Protein 1ZA0 (pdb70)

Foldseek 3Di:
DVLLVLCLVVLQVLLVVCVVPDDDDALVVLAPLVQADDDVVVPTHAADQVLADDDLLLVLLLVLLLVVLVVNSVVVVVVVLNVLSVRLNSSSLRNCNRSSNDRVCVVPPPVPDADPLLVLLLQLLVLLLQLLLLVLSLVPDPPVSVNVSSVVSSVVSVSSNVSSLSSLLSCCVVPNVVNVVSLLVCLVPPAHRNPPPDPSVVSQVSNVVSVSTHDVVSLAVSQVSCVVSVNCVPPSCVVSHD

Sequence (242 aa):
DALTLELEPVVEANMTRHLDTEDIWFAHDYVPFDQGENFAFLGGRDWDPSQSTLPRTITDACEILLILKDNDWWGRWLGRWTAEEHLHAIALREYLVVTREVDPVANEDVRVKYTQVETLVYMAFYERCGAVFCRNLAAQIEEPILAGLIDRIARDEVRHEEFFANLVTHCLDYTRDETIAAIAARAADLDVLGADIEAYRDKLQNVADAGIFGKPQLRQLISDRITAWGLAGEPSLKQFVT

Structure (mmCIF, N/CA/C/O backbone):
data_1ZA0
#
_entry.id   1ZA0
#
_cell.length_a   66.1
_cell.length_b   66.1
_cell.length_c   292.0
_cell.angle_alpha   90.00
_cell.angle_beta   90.00
_cell.angle_gamma   120.00
#
_symmetry.space_group_name_H-M   'P 65 2 2'
#
loop_
_entity.id
_entity.type
_entity.pdbx_description
1 polymer 'POSSIBLE ACYL-[ACYL-CARRIER PROTEIN] DESATURASE DESA2 (ACYL-[ACP] DESATURASE) (STEAROYL-ACP DESATURASE)'
2 non-polymer 'MANGANESE (II) ION'
3 non-polymer 1,2-ETHANEDIOL
4 water water
#
loop_
_atom_site.group_PDB
_atom_site.id
_atom_site.type_symbol
_atom_site.label_atom_id
_atom_site.label_alt_id
_atom_site.label_comp_id
_atom_site.label_asym_id
_atom_site.label_entity_id
_atom_site.label_seq_id
_atom_site.pdbx_PDB_ins_code
_atom_site.Cartn_x
_atom_site.Cartn_y
_atom_site.Cartn_z
_atom_site.occupancy
_atom_site.B_iso_or_equiv
_atom_site.auth_seq_id
_atom_site.auth_comp_id
_atom_site.auth_asym_id
_atom_site.auth_atom_id
_atom_site.pdbx_PDB_model_num
ATOM 1 N N . ASP A 1 8 ? 46.008 24.453 14.055 1.00 57.62 8 ASP A N 1
ATOM 2 C CA . ASP A 1 8 ? 46.476 23.287 13.227 1.00 59.52 8 ASP A CA 1
ATOM 3 C C . ASP A 1 8 ? 46.297 23.506 11.703 1.00 58.59 8 ASP A C 1
ATOM 4 O O . ASP A 1 8 ? 45.901 24.588 11.270 1.00 58.20 8 ASP A O 1
ATOM 9 N N . ALA A 1 9 ? 46.615 22.477 10.912 1.00 57.57 9 ALA A N 1
ATOM 10 C CA . ALA A 1 9 ? 46.851 22.661 9.480 1.00 56.78 9 ALA A CA 1
ATOM 11 C C . ALA A 1 9 ? 45.496 22.876 8.738 1.00 55.32 9 ALA A C 1
ATOM 12 O O . ALA A 1 9 ? 45.392 23.799 7.932 1.00 54.49 9 ALA A O 1
ATOM 14 N N . LEU A 1 10 ? 44.487 22.055 9.054 1.00 53.55 10 LEU A N 1
ATOM 15 C CA . LEU A 1 10 ? 43.113 22.216 8.510 1.00 52.25 10 LEU A CA 1
ATOM 16 C C . LEU A 1 10 ? 42.513 2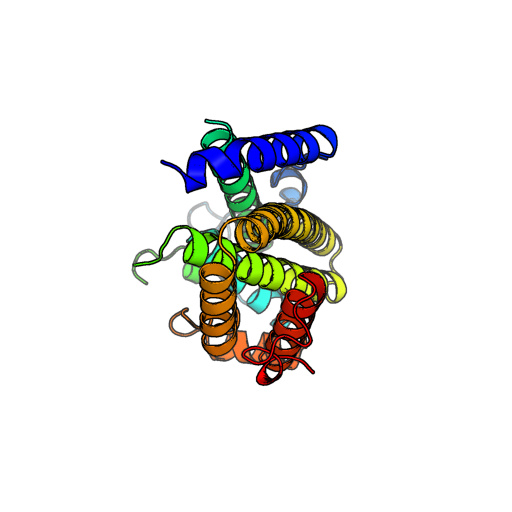3.560 8.914 1.00 51.08 10 LEU A C 1
ATOM 17 O O . LEU A 1 10 ? 42.165 24.384 8.050 1.00 50.30 10 LEU A O 1
ATOM 22 N N . THR A 1 11 ? 42.468 23.854 10.210 1.00 49.86 11 THR A N 1
ATOM 23 C CA . THR A 1 11 ? 42.087 25.206 10.632 1.00 49.86 11 THR A CA 1
ATOM 24 C C . THR A 1 11 ? 42.802 26.323 9.828 1.00 49.38 11 THR A C 1
ATOM 25 O O . THR A 1 11 ? 42.185 27.346 9.484 1.00 49.20 11 THR A O 1
ATOM 29 N N . LEU A 1 12 ? 44.089 26.166 9.541 1.00 47.74 12 LEU A N 1
ATOM 30 C CA . LEU A 1 12 ? 44.785 27.244 8.829 1.00 48.09 12 LEU A CA 1
ATOM 31 C C . LEU A 1 12 ? 44.365 27.268 7.320 1.00 45.59 12 LEU A C 1
ATOM 32 O O . LEU A 1 12 ? 44.233 28.294 6.745 1.00 44.37 12 LEU A O 1
ATOM 37 N N . GLU A 1 13 ? 44.175 26.107 6.735 1.00 45.03 13 GLU A N 1
ATOM 38 C CA . GLU A 1 13 ? 43.608 25.995 5.394 1.00 44.83 13 GLU A CA 1
ATOM 39 C C . GLU A 1 13 ? 42.237 26.629 5.217 1.00 45.41 13 GLU A C 1
ATOM 40 O O . GLU A 1 13 ? 41.982 27.228 4.187 1.00 45.00 13 GLU A O 1
ATOM 46 N N . LEU A 1 14 ? 41.387 26.534 6.260 1.00 45.32 14 LEU A N 1
ATOM 47 C CA . LEU A 1 14 ? 39.997 26.949 6.230 1.00 45.11 14 LEU A CA 1
ATOM 48 C C . LEU A 1 14 ? 39.780 28.369 6.582 1.00 45.00 14 LEU A C 1
ATOM 49 O O . LEU A 1 14 ? 38.734 28.943 6.229 1.00 43.86 14 LEU A O 1
ATOM 54 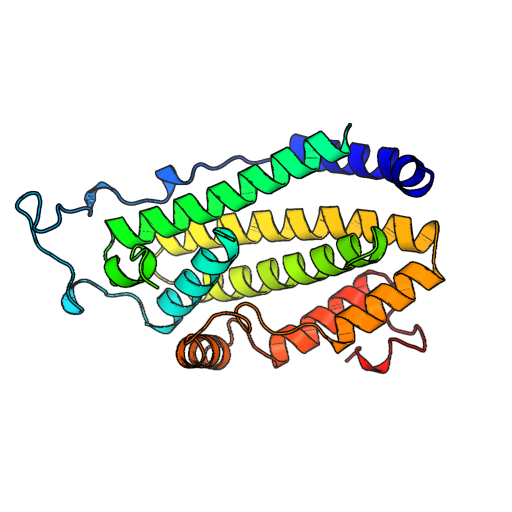N N . GLU A 1 15 ? 40.761 29.008 7.224 1.00 43.89 15 GLU A N 1
ATOM 55 C CA . GLU A 1 15 ? 40.508 30.344 7.719 1.00 44.18 15 GLU A CA 1
ATOM 56 C C . GLU A 1 15 ? 40.183 31.359 6.652 1.00 41.76 15 GLU A C 1
ATOM 57 O O . GLU A 1 15 ? 39.298 32.168 6.862 1.00 40.60 15 GLU A O 1
ATOM 63 N N . PRO A 1 16 ? 40.852 31.325 5.502 1.00 39.96 16 PRO A N 1
ATOM 64 C CA . PRO A 1 16 ? 40.524 32.261 4.435 1.00 38.15 16 PRO A CA 1
ATOM 65 C C . PRO A 1 16 ? 39.086 32.000 3.885 1.00 35.96 16 PRO A C 1
ATOM 66 O O . PRO A 1 16 ? 38.425 32.950 3.466 1.00 33.69 16 PRO A O 1
ATOM 70 N N . VAL A 1 17 ? 38.663 30.744 3.920 1.00 34.89 17 VAL A N 1
ATOM 71 C CA . VAL A 1 17 ? 37.326 30.363 3.440 1.00 35.26 17 VAL A CA 1
ATOM 72 C C . VAL A 1 17 ? 36.218 30.789 4.455 1.00 33.95 17 VAL A C 1
ATOM 73 O O . VAL A 1 17 ? 35.173 31.346 4.078 1.00 31.77 17 VAL A O 1
ATOM 77 N N . VAL A 1 18 ? 36.509 30.618 5.741 1.00 34.37 18 VAL A N 1
ATOM 78 C CA . VAL A 1 18 ? 35.616 31.063 6.808 1.00 34.40 18 VAL A CA 1
ATOM 79 C C . VAL A 1 18 ? 35.462 32.537 6.708 1.00 35.31 18 VAL A C 1
ATOM 80 O O . VAL A 1 18 ? 34.336 33.072 6.759 1.00 32.58 18 VAL A O 1
ATOM 84 N N . GLU A 1 19 ? 36.592 33.252 6.471 1.00 35.88 19 GLU A N 1
ATOM 85 C CA . GLU A 1 19 ? 36.532 34.708 6.402 1.00 35.68 19 GLU A CA 1
ATOM 86 C C . GLU A 1 19 ? 35.702 35.181 5.258 1.00 34.10 19 GLU A C 1
ATOM 87 O O . GLU A 1 19 ? 34.924 36.137 5.372 1.00 33.39 19 GLU A O 1
ATOM 93 N N . ALA A 1 20 ? 35.957 34.610 4.066 1.00 32.87 20 ALA A N 1
ATOM 94 C CA . ALA A 1 20 ? 35.209 35.013 2.859 1.00 32.37 20 ALA A CA 1
ATOM 95 C C . ALA A 1 20 ? 33.669 34.762 3.044 1.00 30.16 20 ALA A C 1
ATOM 96 O O . ALA A 1 20 ? 32.830 35.541 2.684 1.00 30.47 20 ALA A O 1
ATOM 98 N N . ASN A 1 21 ? 33.357 33.666 3.638 1.00 30.66 21 ASN A N 1
ATOM 99 C CA . ASN A 1 21 ? 31.956 33.306 3.847 1.00 30.83 21 ASN A CA 1
ATOM 100 C C . ASN A 1 21 ? 31.304 34.169 4.953 1.00 31.63 21 ASN A C 1
ATOM 101 O O . ASN A 1 21 ? 30.177 34.550 4.822 1.00 30.29 21 ASN A O 1
ATOM 106 N N . MET A 1 22 ? 32.035 34.475 6.009 1.00 33.74 22 MET A N 1
ATOM 107 C CA . MET A 1 22 ? 31.512 35.385 7.058 1.00 35.31 22 MET A CA 1
ATOM 108 C C . MET A 1 22 ? 31.254 36.708 6.455 1.00 36.50 22 MET A C 1
ATOM 109 O O . MET A 1 22 ? 30.231 37.328 6.636 1.00 35.92 22 MET A O 1
ATOM 114 N N . THR A 1 23 ? 32.217 37.167 5.647 1.00 38.25 23 THR A N 1
ATOM 115 C CA . THR A 1 23 ? 32.076 38.417 4.955 1.00 37.95 23 THR A CA 1
ATOM 116 C C . THR A 1 23 ? 30.877 38.441 4.026 1.00 36.73 23 THR A C 1
ATOM 117 O O . THR A 1 23 ? 30.099 39.376 3.992 1.00 37.97 23 THR A O 1
ATOM 121 N N . ARG A 1 24 ? 30.724 37.411 3.217 1.00 36.49 24 ARG A N 1
ATOM 122 C CA . ARG A 1 24 ? 29.512 37.279 2.434 1.00 34.49 24 ARG A CA 1
ATOM 123 C C . ARG A 1 24 ? 28.228 37.275 3.294 1.00 33.21 24 ARG A C 1
ATOM 124 O O . ARG A 1 24 ? 27.245 37.960 2.990 1.00 31.24 24 ARG A O 1
ATOM 132 N N . HIS A 1 25 ? 28.243 36.478 4.338 1.00 33.67 25 HIS A N 1
ATOM 133 C CA . HIS A 1 25 ? 27.006 36.263 5.148 1.00 34.73 25 HIS A CA 1
ATOM 134 C C . HIS A 1 25 ? 26.571 37.611 5.755 1.00 34.46 25 HIS A C 1
ATOM 135 O O . HIS A 1 25 ? 25.484 38.105 5.495 1.00 34.13 25 HIS A O 1
ATOM 142 N N . LEU A 1 26 ? 27.497 38.296 6.396 1.00 36.33 26 LEU A N 1
ATOM 143 C CA . LEU A 1 26 ? 27.245 39.684 6.885 1.00 38.02 26 LEU A CA 1
ATOM 144 C C . LEU A 1 26 ? 26.804 40.715 5.867 1.00 39.42 26 LEU A C 1
ATOM 145 O O . LEU A 1 26 ? 25.863 41.498 6.126 1.00 37.70 26 LEU A O 1
ATOM 150 N N . ASP A 1 27 ? 27.433 40.745 4.680 1.00 41.36 27 ASP A N 1
ATOM 151 C CA . ASP A 1 27 ? 27.121 41.792 3.679 1.00 41.94 27 ASP A CA 1
ATOM 152 C C . ASP A 1 27 ? 25.789 41.556 2.992 1.00 41.55 27 ASP A C 1
ATOM 153 O O . ASP A 1 27 ? 25.210 42.459 2.436 1.00 42.18 27 ASP A O 1
ATOM 158 N N . THR A 1 28 ? 25.314 40.325 3.001 1.00 40.35 28 THR A N 1
ATOM 159 C CA . THR A 1 28 ? 23.998 39.979 2.445 1.00 39.79 28 THR A CA 1
ATOM 160 C C . THR A 1 28 ? 22.923 39.686 3.525 1.00 39.92 28 THR A C 1
ATOM 161 O O . THR A 1 28 ? 21.842 39.239 3.204 1.00 40.03 28 THR A O 1
ATOM 165 N N . GLU A 1 29 ? 23.241 39.947 4.786 1.00 39.39 29 GLU A N 1
ATOM 166 C CA . GLU A 1 29 ? 22.290 39.718 5.881 1.00 39.34 29 GLU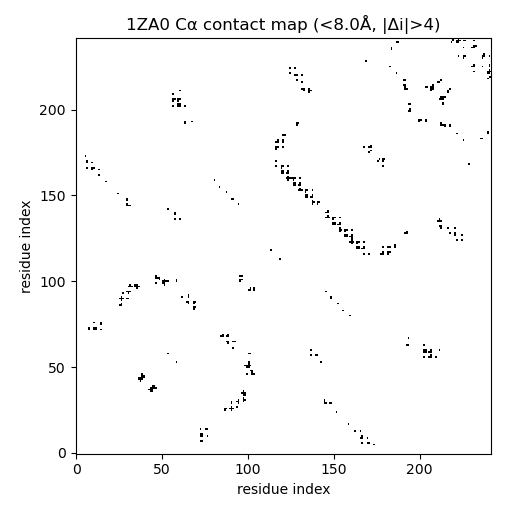 A CA 1
ATOM 167 C C . GLU A 1 29 ? 21.018 40.571 5.687 1.00 39.60 29 GLU A C 1
ATOM 168 O O . GLU A 1 29 ? 21.048 41.679 5.109 1.00 38.76 29 GLU A O 1
ATOM 174 N N . ASP A 1 30 ? 19.888 40.028 6.126 1.00 37.96 30 ASP A N 1
ATOM 175 C CA . ASP A 1 30 ? 18.615 40.776 6.122 1.00 37.55 30 ASP A CA 1
ATOM 176 C C . ASP A 1 30 ? 17.860 40.343 7.400 1.00 35.99 30 ASP A C 1
ATOM 177 O O . ASP A 1 30 ? 17.063 39.392 7.372 1.00 34.62 30 ASP A O 1
ATOM 182 N N . ILE A 1 31 ? 18.166 41.043 8.480 1.00 34.78 31 ILE A N 1
ATOM 183 C CA . ILE A 1 31 ? 17.956 40.626 9.869 1.00 36.05 31 ILE A CA 1
ATOM 184 C C . ILE A 1 31 ? 16.499 40.678 10.177 1.00 32.96 31 ILE A C 1
ATOM 185 O O . ILE A 1 31 ? 15.857 41.581 9.796 1.00 32.98 31 ILE A O 1
ATOM 190 N N . TRP A 1 32 ? 15.990 39.640 10.814 1.00 32.02 32 TRP A N 1
ATOM 191 C CA . TRP A 1 32 ? 14.610 39.617 11.333 1.00 30.01 32 TRP A CA 1
ATOM 192 C C . TRP A 1 32 ? 14.622 39.287 12.834 1.00 30.35 32 TRP A C 1
ATOM 193 O O . TRP A 1 32 ? 15.611 38.811 13.357 1.00 29.87 32 TRP A O 1
ATOM 204 N N . PHE A 1 33 ? 13.507 39.606 13.515 1.00 29.91 33 PHE A N 1
ATOM 205 C CA . PHE A 1 33 ? 13.338 39.379 14.952 1.00 30.43 33 PHE A CA 1
ATOM 206 C C . PHE A 1 33 ? 12.156 38.450 15.155 1.00 29.42 33 PHE A C 1
ATOM 207 O O . PHE A 1 33 ? 11.167 38.582 14.477 1.00 29.40 33 PHE A O 1
ATOM 215 N N . ALA A 1 34 ? 12.344 37.450 16.016 1.00 27.85 34 ALA A N 1
ATOM 216 C CA . ALA A 1 34 ? 11.351 36.493 16.375 1.00 28.42 34 ALA A CA 1
ATOM 217 C C . ALA A 1 34 ? 10.046 37.218 16.789 1.00 29.73 34 ALA A C 1
ATOM 218 O O . ALA A 1 34 ? 8.950 36.817 16.351 1.00 28.86 34 ALA A O 1
ATOM 220 N N . HIS A 1 35 ? 10.169 38.260 17.610 1.00 29.14 35 HIS A N 1
ATOM 221 C CA . HIS A 1 35 ? 8.997 38.937 18.175 1.00 31.34 35 HIS A CA 1
ATOM 222 C C . HIS A 1 35 ? 8.114 39.593 17.106 1.00 32.43 35 HIS A C 1
ATOM 223 O O . HIS A 1 35 ? 6.947 39.827 17.328 1.00 31.33 35 HIS A O 1
ATOM 230 N N . ASP A 1 36 ? 8.674 39.818 15.925 1.00 33.05 36 ASP A N 1
ATOM 231 C CA . ASP A 1 36 ? 7.912 40.400 14.846 1.00 33.12 36 ASP A CA 1
ATOM 232 C C . ASP A 1 36 ? 7.038 39.377 14.160 1.00 32.44 36 ASP A C 1
ATOM 233 O O . ASP A 1 36 ? 6.263 39.764 13.333 1.00 35.44 36 ASP A O 1
ATOM 238 N N . TYR A 1 37 ? 7.202 38.079 14.413 1.00 30.39 37 TYR A N 1
ATOM 239 C CA . TYR A 1 37 ? 6.369 37.045 13.831 1.00 30.02 37 TYR A CA 1
ATOM 240 C C . TYR A 1 37 ? 5.418 36.394 14.819 1.00 29.61 37 TYR A C 1
ATOM 241 O O . TYR A 1 37 ? 4.853 35.284 14.577 1.00 27.91 37 TYR A O 1
ATOM 250 N N . VAL A 1 38 ? 5.218 37.086 15.937 1.00 27.71 38 VAL A N 1
ATOM 251 C CA . VAL A 1 38 ? 4.344 36.532 17.008 1.00 28.88 38 VAL A CA 1
ATOM 252 C C . VAL A 1 38 ? 3.138 37.453 17.246 1.00 28.31 38 VAL A C 1
ATOM 253 O O . VAL A 1 38 ? 3.319 38.583 17.594 1.00 28.71 38 VAL A O 1
ATOM 257 N N . PRO A 1 39 ? 1.912 36.963 17.031 1.00 28.96 39 PRO A N 1
ATOM 258 C CA . PRO A 1 39 ? 0.721 37.808 17.172 1.00 29.69 39 PRO A CA 1
ATOM 259 C C . PRO A 1 39 ? 0.290 37.881 18.618 1.00 28.90 39 PRO A C 1
ATOM 260 O O . PRO A 1 39 ? -0.672 37.225 19.027 1.00 30.51 39 PRO A O 1
ATOM 264 N N . PHE A 1 40 ? 1.027 38.641 19.357 1.00 28.93 40 PHE A N 1
ATOM 265 C CA . PHE A 1 40 ? 0.857 38.785 20.788 1.00 30.57 40 PHE A CA 1
ATOM 266 C C . PHE A 1 40 ? -0.556 39.205 21.151 1.00 32.16 40 PHE A C 1
ATOM 267 O O . PHE A 1 40 ? -1.037 38.763 22.185 1.00 31.54 40 PHE A O 1
ATOM 275 N N . ASP A 1 41 ? -1.226 40.009 20.288 1.00 33.95 41 ASP A N 1
ATOM 276 C CA . ASP A 1 41 ? -2.621 40.450 20.516 1.00 35.11 41 ASP A CA 1
ATOM 277 C C . ASP A 1 41 ? -3.539 39.288 20.814 1.00 35.33 41 ASP A C 1
ATOM 278 O O . ASP A 1 41 ? -4.499 39.473 21.510 1.00 37.15 41 ASP A O 1
ATOM 283 N N . GLN A 1 42 ? -3.295 38.114 20.228 1.00 35.76 42 GLN A N 1
ATOM 284 C CA . GLN A 1 42 ? -4.133 36.910 20.449 1.00 37.62 42 GLN A CA 1
ATOM 285 C C . GLN A 1 42 ? -3.821 36.151 21.751 1.00 36.14 42 GLN A C 1
ATOM 286 O O . GLN A 1 42 ? -4.512 35.224 22.105 1.00 35.92 42 GLN A O 1
ATOM 292 N N . GLY A 1 43 ? -2.719 36.503 22.401 1.00 36.54 43 GLY A N 1
ATOM 293 C CA . GLY A 1 43 ? -2.310 35.803 23.586 1.00 35.13 43 GLY A CA 1
ATOM 294 C C . GLY A 1 43 ? -3.313 35.916 24.712 1.00 34.57 43 GLY A C 1
ATOM 295 O O . GLY A 1 43 ? -4.002 36.924 24.883 1.00 33.17 43 GLY A O 1
ATOM 296 N N . GLU A 1 44 ? -3.371 34.869 25.523 1.00 34.16 44 GLU A N 1
ATOM 297 C CA . GLU A 1 44 ? -4.161 34.980 26.741 1.00 35.50 44 GLU A CA 1
ATOM 298 C C . GLU A 1 44 ? -3.575 34.234 27.938 1.00 33.17 44 GLU A C 1
ATOM 299 O O . GLU A 1 44 ? -2.847 33.229 27.803 1.00 32.68 44 GLU A O 1
ATOM 305 N N . ASN A 1 45 ? -3.870 34.782 29.093 1.00 31.42 45 ASN A N 1
ATOM 306 C CA . ASN A 1 45 ? -3.440 34.227 30.352 1.00 32.20 45 ASN A CA 1
ATOM 307 C C . ASN A 1 45 ? -3.890 32.778 30.466 1.00 31.08 45 ASN A C 1
ATOM 308 O O . ASN A 1 45 ? -4.987 32.443 30.084 1.00 31.72 45 ASN A O 1
ATOM 313 N N . PHE A 1 46 ? -3.014 31.949 31.003 1.00 30.87 46 PHE A N 1
ATOM 314 C CA . PHE A 1 46 ? -3.367 30.620 31.440 1.00 31.46 46 PHE A CA 1
ATOM 315 C C . PHE A 1 46 ? -4.081 30.729 32.824 1.00 32.39 46 PHE A C 1
ATOM 316 O O . PHE A 1 46 ? -4.230 31.853 33.369 1.00 32.80 46 PHE A O 1
ATOM 324 N N . ALA A 1 47 ? -4.627 29.613 33.286 1.00 34.09 47 ALA A N 1
ATOM 325 C CA . ALA A 1 47 ? -5.474 29.565 34.476 1.00 35.58 47 ALA A CA 1
ATOM 326 C C . ALA A 1 47 ? -4.786 30.025 35.742 1.00 36.56 47 ALA A C 1
ATOM 327 O O . ALA A 1 47 ? -5.390 30.694 36.565 1.00 37.16 47 ALA A O 1
ATOM 329 N N . PHE A 1 48 ? -3.516 29.699 35.913 1.00 36.91 48 PHE A N 1
ATOM 330 C CA . PHE A 1 48 ? -2.739 30.260 37.022 1.00 37.03 48 PHE A CA 1
ATOM 331 C C . PHE A 1 48 ? -2.852 31.785 37.198 1.00 37.18 48 PHE A C 1
ATOM 332 O O . PHE A 1 48 ? -2.950 32.269 38.329 1.00 35.46 48 PHE A O 1
ATOM 340 N N . LEU A 1 49 ? -2.878 32.531 36.099 1.00 35.97 49 LEU A N 1
ATOM 341 C CA . LEU A 1 49 ? -2.975 33.976 36.137 1.00 36.32 49 LEU A CA 1
ATOM 342 C C . LEU A 1 49 ? -4.385 34.513 35.859 1.00 37.44 49 LEU A C 1
ATOM 343 O O . LEU A 1 49 ? -4.554 35.636 35.386 1.00 36.69 49 LEU A O 1
ATOM 348 N N . GLY A 1 50 ? -5.381 33.657 36.099 1.00 37.98 50 GLY A N 1
ATOM 349 C CA . GLY A 1 50 ? -6.764 34.006 36.015 1.00 38.98 50 GLY A CA 1
ATOM 350 C C . GLY A 1 50 ? -7.423 33.862 34.668 1.00 39.39 50 GLY A C 1
ATOM 351 O O . GLY A 1 50 ? -8.505 34.385 34.528 1.00 39.07 50 GLY A O 1
ATOM 352 N N . GLY A 1 51 ? -6.792 33.199 33.677 1.00 39.14 51 GLY A N 1
ATOM 353 C CA . GLY A 1 51 ? -7.381 33.047 32.344 1.00 37.64 51 GLY A CA 1
ATOM 354 C C . GLY A 1 51 ? -7.883 31.612 32.196 1.00 38.67 51 GLY A C 1
ATOM 355 O O . GLY A 1 51 ? -8.514 31.085 33.108 1.00 36.84 51 GLY A O 1
ATOM 356 N N . ARG A 1 52 ? -7.541 30.953 31.085 1.00 37.57 52 ARG A N 1
ATOM 357 C CA . ARG A 1 52 ? -7.843 29.530 30.914 1.00 38.61 52 ARG A CA 1
ATOM 358 C C . ARG A 1 52 ? -6.684 28.701 30.388 1.00 37.82 52 ARG A C 1
ATOM 359 O O . ARG A 1 52 ? -5.796 29.184 29.646 1.00 35.26 52 ARG A O 1
ATOM 367 N N . ASP A 1 53 ? -6.708 27.422 30.764 1.00 37.86 53 ASP A N 1
ATOM 368 C CA . ASP A 1 53 ? -5.687 26.518 30.317 1.00 37.57 53 ASP A CA 1
ATOM 369 C C . ASP A 1 53 ? -5.994 26.110 28.913 1.00 37.56 53 ASP A C 1
ATOM 370 O O . ASP A 1 53 ? -7.035 26.474 28.327 1.00 35.82 53 ASP A O 1
ATOM 375 N N . TRP A 1 54 ? -5.019 25.449 28.322 1.00 37.24 54 TRP A N 1
ATOM 376 C CA . TRP A 1 54 ? -5.166 24.981 26.967 1.00 37.54 54 TRP A CA 1
ATOM 377 C C . TRP A 1 54 ? -6.244 23.914 26.864 1.00 38.64 54 TRP A C 1
ATOM 378 O O . TRP A 1 54 ? -6.376 23.082 27.744 1.00 39.75 54 TRP A O 1
ATOM 389 N N . ASP A 1 55 ? -6.957 23.913 25.749 1.00 40.66 55 ASP A N 1
ATOM 390 C CA . ASP A 1 55 ? -7.682 22.712 25.324 1.00 42.17 55 ASP A CA 1
ATOM 391 C C . ASP A 1 55 ? -7.708 22.587 23.787 1.00 42.09 55 ASP A C 1
ATOM 392 O O . ASP A 1 55 ? -7.463 23.569 23.125 1.00 39.71 55 ASP A O 1
ATOM 397 N N . PRO A 1 56 ? -7.989 21.389 23.227 1.00 43.52 56 PRO A N 1
ATOM 398 C CA . PRO A 1 56 ? -7.951 21.148 21.761 1.00 44.88 56 PRO A CA 1
ATOM 399 C C . PRO A 1 56 ? -8.728 22.139 20.855 1.00 45.04 56 PRO A C 1
ATOM 400 O O . PRO A 1 56 ? -8.298 22.358 19.704 1.00 45.39 56 PRO A O 1
ATOM 404 N N . SER A 1 57 ? -9.801 22.736 21.385 1.00 43.54 57 SER A N 1
ATOM 405 C CA . SER A 1 57 ? -10.636 23.739 20.714 1.00 43.50 57 SER A CA 1
ATOM 406 C C . SER A 1 57 ? -9.934 25.033 20.358 1.00 42.57 57 SER A C 1
ATOM 407 O O . SER A 1 57 ? -10.387 25.799 19.498 1.00 42.54 57 SER A O 1
ATOM 410 N N . GLN A 1 58 ? -8.830 25.315 21.040 1.00 41.74 58 GLN A N 1
ATOM 411 C CA . GLN A 1 58 ? -8.023 26.499 20.790 1.00 42.50 58 GLN A CA 1
ATOM 412 C C . GLN A 1 58 ? -7.070 26.366 19.577 1.00 42.78 58 GLN A C 1
ATOM 413 O O . GLN A 1 58 ? -6.593 27.392 19.081 1.00 44.55 58 GLN A O 1
ATOM 419 N N . SER A 1 59 ? -6.794 25.136 19.127 1.00 42.88 59 SER A N 1
ATOM 420 C CA . SER A 1 59 ? -5.918 24.864 17.973 1.00 42.54 59 SER A CA 1
ATOM 421 C C . SER A 1 59 ? -6.731 24.821 16.698 1.00 43.63 59 SER A C 1
ATOM 422 O O . SER A 1 59 ? -7.708 24.103 16.598 1.00 45.33 59 SER A O 1
ATOM 424 N N . THR A 1 60 ? -6.357 25.606 15.709 1.00 43.85 60 THR A N 1
ATOM 425 C CA . THR A 1 60 ? -7.034 25.539 14.419 1.00 43.89 60 THR A CA 1
ATOM 426 C C . THR A 1 60 ? -6.157 25.059 13.246 1.00 42.24 60 THR A C 1
ATOM 427 O O . THR A 1 60 ? -6.702 24.663 12.229 1.00 39.99 60 THR A O 1
ATOM 431 N N . LEU A 1 61 ? -4.823 25.030 13.418 1.00 39.60 61 LEU A N 1
ATOM 432 C CA . LEU A 1 61 ? -3.950 24.639 12.322 1.00 38.07 61 LEU A CA 1
ATOM 433 C C . LEU A 1 61 ? -4.061 23.151 12.107 1.00 36.50 61 LEU A C 1
ATOM 434 O O . LEU A 1 61 ? -4.277 22.406 13.045 1.00 33.55 61 LEU A O 1
ATOM 439 N N . PRO A 1 62 ? -3.859 22.689 10.860 1.00 36.57 62 PRO A N 1
ATOM 440 C CA . PRO A 1 62 ? -3.758 21.251 10.602 1.00 37.18 62 PRO A CA 1
ATOM 441 C C . PRO A 1 62 ? -2.665 20.545 11.465 1.00 37.68 62 PRO A C 1
ATOM 442 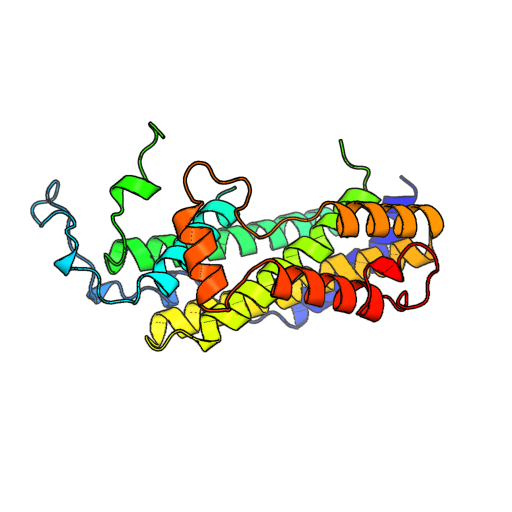O O . PRO A 1 62 ? -1.587 21.128 11.691 1.00 36.83 62 PRO A O 1
ATOM 446 N N . ARG A 1 63 ? -2.927 19.314 11.901 1.00 38.05 63 ARG A N 1
ATOM 447 C CA . ARG A 1 63 ? -2.008 18.626 12.783 1.00 39.87 63 ARG A CA 1
ATOM 448 C C . ARG A 1 63 ? -0.685 18.374 12.068 1.00 39.60 63 ARG A C 1
ATOM 449 O O . ARG A 1 63 ? 0.343 18.309 12.718 1.00 39.81 63 ARG A O 1
ATOM 457 N N . THR A 1 64 ? -0.686 18.248 10.744 1.00 38.81 64 THR A N 1
ATOM 458 C CA . THR A 1 64 ? 0.602 18.057 10.038 1.00 38.53 64 THR A CA 1
ATOM 459 C C . THR A 1 64 ? 1.537 19.231 10.270 1.00 36.19 64 THR A C 1
ATOM 460 O O . THR A 1 64 ? 2.748 19.024 10.453 1.00 35.37 64 THR A O 1
ATOM 464 N N . ILE A 1 65 ? 0.959 20.429 10.231 1.00 34.98 65 ILE A N 1
ATOM 465 C CA . ILE A 1 65 ? 1.697 21.654 10.336 1.00 33.71 65 ILE A CA 1
ATOM 466 C C . ILE A 1 65 ? 2.271 21.797 11.747 1.00 33.38 65 ILE A C 1
ATOM 467 O O . ILE A 1 65 ? 3.476 22.112 11.901 1.00 32.29 65 ILE A O 1
ATOM 472 N N . THR A 1 66 ? 1.439 21.563 12.771 1.00 32.73 66 THR A N 1
ATOM 473 C CA . THR A 1 66 ? 1.924 21.654 14.173 1.00 32.18 66 THR A CA 1
ATOM 474 C C . THR A 1 66 ? 2.898 20.537 14.563 1.00 32.88 66 THR A C 1
ATOM 475 O O . THR A 1 66 ? 3.847 20.781 15.292 1.00 32.50 66 THR A O 1
ATOM 479 N N . ASP A 1 67 ? 2.707 19.314 14.054 1.00 33.42 67 ASP A N 1
ATOM 480 C CA . ASP A 1 67 ? 3.674 18.278 14.274 1.00 33.89 67 ASP A CA 1
ATOM 481 C C . ASP A 1 67 ? 5.037 18.700 13.717 1.00 32.93 67 ASP A C 1
ATOM 482 O O . ASP A 1 67 ? 6.067 18.530 14.380 1.00 31.89 67 ASP A O 1
ATOM 487 N N . ALA A 1 68 ? 5.046 19.194 12.475 1.00 32.37 68 ALA A N 1
ATOM 488 C CA . ALA A 1 68 ? 6.292 19.664 11.821 1.00 31.02 68 ALA A CA 1
ATOM 489 C C . ALA A 1 68 ? 6.973 20.766 12.679 1.00 31.44 68 ALA A C 1
ATOM 490 O O . ALA A 1 68 ? 8.205 20.764 12.857 1.00 29.83 68 ALA A O 1
ATOM 492 N N . CYS A 1 69 ? 6.175 21.675 13.212 1.00 30.29 69 CYS A N 1
ATOM 493 C CA . CYS A 1 69 ? 6.714 22.760 14.012 1.00 31.31 69 CYS A CA 1
ATOM 494 C C . CYS A 1 69 ? 7.320 22.258 15.361 1.00 31.99 69 CYS A C 1
ATOM 495 O O . CYS A 1 69 ? 8.281 22.802 15.825 1.00 32.65 69 CYS A O 1
ATOM 498 N N . GLU A 1 70 ? 6.684 21.283 15.978 1.00 33.04 70 GLU A N 1
ATOM 499 C CA . GLU A 1 70 ? 7.164 20.698 17.228 1.00 34.92 70 GLU A CA 1
ATOM 500 C C . GLU A 1 70 ? 8.457 19.970 17.020 1.00 33.87 70 GLU A C 1
ATOM 501 O O . GLU A 1 70 ? 9.364 20.108 17.825 1.00 32.66 70 GLU A O 1
ATOM 507 N N . ILE A 1 71 ? 8.576 19.253 15.895 1.00 33.53 71 ILE A N 1
ATOM 508 C CA . ILE A 1 71 ? 9.848 18.615 15.557 1.00 32.33 71 ILE A CA 1
ATOM 509 C C . ILE A 1 71 ? 10.945 19.643 15.399 1.00 31.78 71 ILE A C 1
ATOM 510 O O . ILE A 1 71 ? 12.042 19.467 15.938 1.00 31.79 71 ILE A O 1
ATOM 515 N N . LEU A 1 72 ? 10.657 20.765 14.713 1.00 32.28 72 LEU A N 1
ATOM 516 C CA . LEU A 1 72 ? 11.669 21.816 14.503 1.00 32.40 72 LEU A CA 1
ATOM 517 C C . LEU A 1 72 ? 12.139 22.438 15.804 1.00 31.84 72 LEU A C 1
ATOM 518 O O . LEU A 1 72 ? 13.360 22.715 16.042 1.00 29.67 72 LEU A O 1
ATOM 523 N N . LEU A 1 73 ? 11.150 22.675 16.635 1.00 30.70 73 LEU A N 1
ATOM 524 C CA . LEU A 1 73 ? 11.403 23.314 17.907 1.00 31.33 73 LEU A CA 1
ATOM 525 C C . LEU A 1 73 ? 12.297 22.454 18.782 1.00 30.94 73 LEU A C 1
ATOM 526 O O . LEU A 1 73 ? 13.312 22.953 19.382 1.00 30.43 73 LEU A O 1
ATOM 531 N N . ILE A 1 74 ? 12.002 21.150 18.819 1.00 32.13 74 ILE A N 1
ATOM 532 C CA . ILE A 1 74 ? 12.794 20.228 19.637 1.00 33.55 74 ILE A CA 1
ATOM 533 C C . ILE A 1 74 ? 14.239 20.208 19.136 1.00 33.43 74 ILE A C 1
ATOM 534 O O . ILE A 1 74 ? 15.191 20.246 19.912 1.00 32.91 74 ILE A O 1
ATOM 539 N N . LEU A 1 75 ? 14.403 20.124 17.829 1.00 33.78 75 LEU A N 1
ATOM 540 C CA . LEU A 1 75 ? 15.742 20.083 17.214 1.00 34.87 75 LEU A CA 1
ATOM 541 C C . LEU A 1 75 ? 16.499 21.401 17.441 1.00 35.29 75 LEU A C 1
ATOM 542 O O . LEU A 1 75 ? 17.696 21.421 17.773 1.00 37.14 75 LEU A O 1
ATOM 547 N N . LYS A 1 76 ? 15.792 22.512 17.280 1.00 36.03 76 LYS A N 1
ATOM 548 C CA . LYS A 1 76 ? 16.434 23.817 17.416 1.00 36.77 76 LYS A CA 1
ATOM 549 C C . LYS A 1 76 ? 16.850 24.096 18.881 1.00 37.48 76 LYS A C 1
ATOM 550 O O . LYS A 1 76 ? 17.852 24.740 19.103 1.00 36.45 76 LYS A O 1
ATOM 556 N N . ASP A 1 77 ? 16.039 23.666 19.838 1.00 38.07 77 ASP A N 1
ATOM 557 C CA . ASP A 1 77 ? 16.383 23.799 21.272 1.00 39.92 77 ASP A CA 1
ATOM 558 C C . ASP A 1 77 ? 17.654 22.973 21.660 1.00 42.56 77 ASP A C 1
ATOM 559 O O . ASP A 1 77 ? 18.353 23.340 22.576 1.00 43.00 77 ASP A O 1
ATOM 564 N N . ASN A 1 78 ? 17.934 21.884 20.944 1.00 45.84 78 ASN A N 1
ATOM 565 C CA . ASN A 1 78 ? 19.089 20.994 21.203 1.00 48.65 78 ASN A CA 1
ATOM 566 C C . ASN A 1 78 ? 20.237 21.083 20.183 1.00 49.56 78 ASN A C 1
ATOM 567 O O . ASN A 1 78 ? 21.014 22.045 20.231 1.00 50.48 78 ASN A O 1
ATOM 572 N N . ASP A 1 94 ? 39.320 34.557 16.134 1.00 58.53 94 ASP A N 1
ATOM 573 C CA . ASP A 1 94 ? 39.062 33.488 15.171 1.00 59.06 94 ASP A CA 1
ATOM 574 C C . ASP A 1 94 ? 37.822 33.873 14.302 1.00 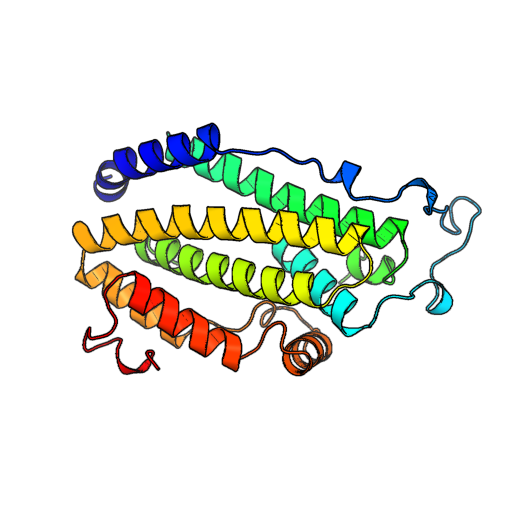57.65 94 ASP A C 1
ATOM 575 O O . ASP A 1 94 ? 36.748 34.215 14.837 1.00 56.58 94 ASP A O 1
ATOM 580 N N . TRP A 1 95 ? 37.992 33.879 12.981 1.00 55.47 95 TRP A N 1
ATOM 581 C CA . TRP A 1 95 ? 36.856 34.013 12.073 1.00 54.16 95 TRP A CA 1
ATOM 582 C C . TRP A 1 95 ? 35.845 32.874 12.340 1.00 52.26 95 TRP A C 1
ATOM 583 O O . TRP A 1 95 ? 34.639 33.110 12.330 1.00 52.39 95 TRP A O 1
ATOM 594 N N . TRP A 1 96 ? 36.343 31.666 12.594 1.00 49.75 96 TRP A N 1
ATOM 595 C CA . TRP A 1 96 ? 35.506 30.528 12.877 1.00 49.03 96 TRP A CA 1
ATOM 596 C C . TRP A 1 96 ? 34.680 30.727 14.115 1.00 49.14 96 TRP A C 1
ATOM 597 O O . TRP A 1 96 ? 33.532 30.276 14.159 1.00 47.89 96 TRP A O 1
ATOM 608 N N . GLY A 1 97 ? 35.251 31.374 15.131 1.00 47.24 97 GLY A N 1
ATOM 609 C CA . GLY A 1 97 ? 34.510 31.586 16.364 1.00 46.45 97 GLY A CA 1
ATOM 610 C C . GLY A 1 97 ? 33.414 32.600 16.129 1.00 44.42 97 GLY A C 1
ATOM 611 O O . GLY A 1 97 ? 32.340 32.551 16.735 1.00 45.19 97 GLY A O 1
ATOM 612 N N . ARG A 1 98 ? 33.733 33.541 15.271 1.00 43.69 98 ARG A N 1
ATOM 613 C CA . ARG A 1 98 ? 32.817 34.565 14.845 1.00 43.68 98 ARG A CA 1
ATOM 614 C C . ARG A 1 98 ? 31.641 33.841 14.108 1.00 40.95 98 ARG A C 1
ATOM 615 O O . ARG A 1 98 ? 30.507 34.105 14.406 1.00 40.95 98 ARG A O 1
ATOM 619 N N . TRP A 1 99 ? 31.933 32.874 13.263 1.00 39.03 99 TRP A N 1
ATOM 620 C CA . TRP A 1 99 ? 30.863 32.118 12.594 1.00 37.56 99 TRP A CA 1
ATOM 621 C C . TRP A 1 99 ? 30.058 31.291 13.577 1.00 37.80 99 TRP A C 1
ATOM 622 O O . TRP A 1 99 ? 28.817 31.389 13.540 1.00 35.31 99 TRP A O 1
ATOM 633 N N . LEU A 1 100 ? 30.709 30.490 14.433 1.00 36.48 100 LEU A N 1
ATOM 634 C CA . LEU A 1 100 ? 29.934 29.598 15.320 1.00 37.54 100 LEU A CA 1
ATOM 635 C C . LEU A 1 100 ? 28.987 30.393 16.190 1.00 36.48 100 LEU A C 1
ATOM 636 O O . LEU A 1 100 ? 27.880 29.907 16.465 1.00 38.79 100 LEU A O 1
ATOM 638 N N . GLY A 1 101 ? 29.416 31.586 16.605 1.00 34.85 101 GLY A N 1
ATOM 639 C CA . GLY A 1 101 ? 28.650 32.463 17.475 1.00 35.21 101 GLY A CA 1
ATOM 640 C C . GLY A 1 101 ? 27.445 33.004 16.711 1.00 34.46 101 GLY A C 1
ATOM 641 O O . GLY A 1 101 ? 26.321 32.975 17.242 1.00 31.18 101 GLY A O 1
ATOM 642 N N . ARG A 1 102 ? 27.684 33.462 15.484 1.00 32.56 102 ARG A N 1
ATOM 643 C CA . ARG A 1 102 ? 26.618 33.914 14.597 1.00 32.47 102 ARG A CA 1
ATOM 644 C C . ARG A 1 102 ? 25.600 32.800 14.245 1.00 30.80 102 ARG A C 1
ATOM 645 O O . ARG A 1 102 ? 24.389 33.017 14.353 1.00 31.87 102 ARG A O 1
ATOM 653 N N . TRP A 1 103 ? 26.088 31.641 13.863 1.00 30.42 103 TRP A N 1
ATOM 654 C CA . TRP A 1 103 ? 25.259 30.499 13.505 1.00 29.75 103 TRP A CA 1
ATOM 655 C C . TRP A 1 103 ? 24.408 30.119 14.708 1.00 30.46 103 TRP A C 1
ATOM 656 O O . TRP A 1 103 ? 23.200 29.963 14.588 1.00 26.10 103 TRP A O 1
ATOM 667 N N . THR A 1 104 ? 25.059 29.969 15.872 1.00 28.03 104 THR A N 1
ATOM 668 C CA . THR A 1 104 ? 24.338 29.691 17.120 1.00 29.03 104 THR A CA 1
ATOM 669 C C . THR A 1 104 ? 23.183 30.670 17.427 1.00 28.36 104 THR A C 1
ATOM 670 O O . THR A 1 104 ? 22.114 30.257 17.812 1.00 29.34 104 THR A O 1
ATOM 674 N N . ALA A 1 105 ? 23.431 31.941 17.305 1.00 27.26 105 ALA A N 1
ATOM 675 C CA . ALA A 1 105 ? 22.429 32.947 17.566 1.00 29.24 105 ALA A CA 1
ATOM 676 C C . ALA A 1 105 ? 21.256 32.837 16.593 1.00 29.47 105 ALA A C 1
ATOM 677 O O . ALA A 1 105 ? 20.110 33.149 16.958 1.00 29.67 105 ALA A O 1
ATOM 679 N N . GLU A 1 106 ? 21.543 32.503 15.311 1.00 28.03 106 GLU A N 1
ATOM 680 C CA . GLU A 1 106 ? 20.462 32.302 14.325 1.00 27.48 106 GLU A CA 1
ATOM 681 C C . GLU A 1 106 ? 19.582 31.093 14.652 1.00 27.82 106 GLU A C 1
ATOM 682 O O . GLU A 1 106 ? 18.358 31.212 14.608 1.00 27.78 106 GLU A O 1
ATOM 688 N N . GLU A 1 107 ? 20.204 29.986 15.015 1.00 26.21 107 GLU A N 1
ATOM 689 C CA . GLU A 1 107 ? 19.504 28.818 15.433 1.00 28.41 107 GLU A CA 1
ATOM 690 C C . GLU A 1 107 ? 18.595 29.141 16.667 1.00 29.01 107 GLU A C 1
ATOM 691 O O . GLU A 1 107 ? 17.419 28.674 16.783 1.00 27.44 107 GLU A O 1
ATOM 697 N N . HIS A 1 108 ? 19.168 29.836 17.606 1.00 27.93 108 HIS A N 1
ATOM 698 C CA . HIS A 1 108 ? 18.451 30.191 18.804 1.00 29.53 108 HIS A CA 1
ATOM 699 C C . HIS A 1 108 ? 17.217 31.033 18.477 1.00 27.93 108 HIS A C 1
ATOM 700 O O . HIS A 1 108 ? 16.187 30.875 19.072 1.00 26.44 108 HIS A O 1
ATOM 707 N N . LEU A 1 109 ? 17.410 32.011 17.613 1.00 27.79 109 LEU A N 1
ATOM 708 C CA . LEU A 1 109 ? 16.375 32.888 17.120 1.00 27.37 109 LEU A CA 1
ATOM 709 C C . LEU A 1 109 ? 15.171 32.119 16.550 1.00 26.83 109 LEU A C 1
ATOM 710 O O . LEU A 1 109 ? 14.027 32.452 16.874 1.00 24.99 109 LEU A O 1
ATOM 715 N N . HIS A 1 110 ? 15.443 31.063 15.797 1.00 25.67 110 HIS A N 1
ATOM 716 C CA . HIS A 1 110 ? 14.451 30.201 15.225 1.00 24.72 110 HIS A CA 1
ATOM 717 C C . HIS A 1 110 ? 13.639 29.541 16.328 1.00 25.03 110 HIS A C 1
ATOM 718 O O . HIS A 1 110 ? 12.403 29.554 16.262 1.00 24.82 110 HIS A O 1
ATOM 725 N N . ALA A 1 111 ? 14.336 28.994 17.338 1.00 24.79 111 ALA A N 1
ATOM 726 C CA . ALA A 1 111 ? 13.684 28.336 18.479 1.00 25.71 111 ALA A CA 1
ATOM 727 C C . ALA A 1 111 ? 12.771 29.358 19.246 1.00 25.77 111 ALA A C 1
ATOM 728 O O . ALA A 1 111 ? 11.638 29.038 19.608 1.00 25.38 111 ALA A O 1
ATOM 730 N N . ILE A 1 112 ? 13.217 30.594 19.428 1.00 26.82 112 ILE A N 1
ATOM 731 C CA . ILE A 1 112 ? 12.404 31.557 20.162 1.00 26.91 112 ILE A CA 1
ATOM 732 C C . ILE A 1 112 ? 11.141 31.864 19.373 1.00 27.70 112 ILE A C 1
ATOM 733 O O . ILE A 1 112 ? 10.036 31.922 19.945 1.00 25.14 112 ILE A O 1
ATOM 738 N N . ALA A 1 113 ? 11.310 32.136 18.069 1.00 26.24 113 ALA A N 1
ATOM 739 C CA . ALA A 1 113 ? 10.177 32.500 17.211 1.00 26.97 113 ALA A CA 1
ATOM 740 C C . ALA A 1 113 ? 9.124 31.350 17.241 1.00 26.01 113 ALA A C 1
ATOM 741 O O . ALA A 1 113 ? 7.946 31.585 17.462 1.00 27.98 113 ALA A O 1
ATOM 743 N N . LEU A 1 114 ? 9.572 30.112 17.047 1.00 25.90 114 LEU A N 1
ATOM 744 C CA . LEU A 1 114 ? 8.647 28.993 17.032 1.00 26.29 114 LEU A CA 1
ATOM 745 C C . LEU A 1 114 ? 7.919 28.812 18.357 1.00 26.04 114 LEU A C 1
ATOM 746 O O . LEU A 1 114 ? 6.715 28.600 18.387 1.00 25.95 114 LEU A O 1
ATOM 751 N N . ARG A 1 115 ? 8.669 28.830 19.445 1.00 26.13 115 ARG A N 1
ATOM 752 C CA . ARG A 1 115 ? 8.064 28.661 20.765 1.00 26.57 115 ARG A CA 1
ATOM 753 C C . ARG A 1 115 ? 7.042 29.738 21.076 1.00 25.38 115 ARG A C 1
ATOM 754 O O . ARG A 1 115 ? 5.933 29.411 21.492 1.00 24.35 115 ARG A O 1
ATOM 762 N N . GLU A 1 116 ? 7.430 30.991 20.873 1.00 25.86 116 GLU A N 1
ATOM 763 C CA . GLU A 1 116 ? 6.569 32.136 21.135 1.00 27.08 116 GLU A CA 1
ATOM 764 C C . GLU A 1 116 ? 5.308 32.148 20.269 1.00 26.53 116 GLU A C 1
ATOM 765 O O . GLU A 1 116 ? 4.190 32.398 20.777 1.00 27.32 116 GLU A O 1
ATOM 771 N N . TYR A 1 117 ? 5.450 31.828 18.996 1.00 25.81 117 TYR A N 1
ATOM 772 C CA . TYR A 1 117 ? 4.288 31.723 18.148 1.00 25.64 117 TYR A CA 1
ATOM 773 C C . TYR A 1 117 ? 3.365 30.677 18.768 1.00 26.73 117 TYR A C 1
ATOM 774 O O . TYR A 1 117 ? 2.153 30.882 18.919 1.00 27.34 117 TYR A O 1
ATOM 783 N N . LEU A 1 118 ? 3.899 29.507 19.070 1.00 27.10 118 LEU A N 1
ATOM 784 C CA . LEU A 1 118 ? 3.077 28.389 19.466 1.00 26.48 118 LEU A CA 1
ATOM 785 C C . LEU A 1 118 ? 2.300 28.570 20.801 1.00 28.26 118 LEU A C 1
ATOM 786 O O . LEU A 1 118 ? 1.140 28.084 20.934 1.00 27.07 118 LEU A O 1
ATOM 791 N N . VAL A 1 119 ? 2.966 29.199 21.768 1.00 27.65 119 VAL A N 1
ATOM 792 C CA . VAL A 1 119 ? 2.391 29.404 23.061 1.00 28.33 119 VAL A CA 1
ATOM 793 C C . VAL A 1 119 ? 1.382 30.570 23.009 1.00 29.71 119 VAL A C 1
ATOM 794 O O . VAL A 1 119 ? 0.375 30.505 23.668 1.00 30.28 119 VAL A O 1
ATOM 798 N N . VAL A 1 120 ? 1.635 31.616 22.221 1.00 29.09 120 VAL A N 1
ATOM 799 C CA . VAL A 1 120 ? 0.720 32.733 22.139 1.00 29.46 120 VAL A CA 1
ATOM 800 C C . VAL A 1 120 ? -0.558 32.324 21.420 1.00 30.75 120 VAL A C 1
ATOM 801 O O . VAL A 1 120 ? -1.640 32.828 21.754 1.00 29.82 120 VAL A O 1
ATOM 805 N N . THR A 1 121 ? -0.423 31.504 20.371 1.00 30.77 121 THR A N 1
ATOM 806 C CA . THR A 1 121 ? -1.554 31.134 19.558 1.00 30.93 121 THR A CA 1
ATOM 807 C C . THR A 1 121 ? -2.303 29.950 20.094 1.00 32.14 121 THR A C 1
ATOM 808 O O . THR A 1 121 ? -3.349 29.671 19.539 1.00 31.83 121 THR A O 1
ATOM 812 N N . ARG A 1 122 ? -1.738 29.230 21.073 1.00 32.27 122 ARG A N 1
ATOM 813 C CA . ARG A 1 122 ? -2.284 27.992 21.650 1.00 32.47 122 ARG A CA 1
ATOM 814 C C . ARG A 1 122 ? -2.498 26.856 20.633 1.00 33.11 122 ARG A C 1
ATOM 815 O O . ARG A 1 122 ? -3.435 26.046 20.765 1.00 31.87 122 ARG A O 1
ATOM 823 N N . GLU A 1 123 ? -1.631 26.766 19.644 1.00 31.71 123 GLU A N 1
ATOM 824 C CA . GLU A 1 123 ? -1.817 25.836 18.585 1.00 31.87 123 GLU A CA 1
ATOM 825 C C . GLU A 1 123 ? -1.393 24.450 19.005 1.00 33.02 123 GLU A C 1
ATOM 826 O O . GLU A 1 123 ? -1.736 23.511 18.328 1.00 31.48 123 GLU A O 1
ATOM 832 N N . VAL A 1 124 ? -0.587 24.339 20.063 1.00 32.99 124 VAL A N 1
ATOM 833 C CA . VAL A 1 124 ? -0.283 23.046 20.649 1.00 35.35 124 VAL A CA 1
ATOM 834 C C . VAL A 1 124 ? -0.368 23.156 22.173 1.00 35.74 124 VAL A C 1
ATOM 835 O O . VAL A 1 124 ? -0.341 24.224 22.714 1.00 35.02 124 VAL A O 1
ATOM 839 N N . ASP A 1 125 ? -0.543 22.027 22.834 1.00 37.87 125 ASP A N 1
ATOM 840 C CA . ASP A 1 125 ? -0.536 21.962 24.287 1.00 38.65 125 ASP A CA 1
ATOM 841 C C . ASP A 1 125 ? 0.842 22.352 24.797 1.00 39.03 125 ASP A C 1
ATOM 842 O O . ASP A 1 125 ? 1.802 21.595 24.608 1.00 37.78 125 ASP A O 1
ATOM 847 N N . PRO A 1 126 ? 0.945 23.512 25.453 1.00 39.72 126 PRO A N 1
ATOM 848 C CA . PRO A 1 126 ? 2.258 24.026 25.866 1.00 42.17 126 PRO A CA 1
ATOM 849 C C . PRO A 1 126 ? 2.866 23.224 27.019 1.00 44.77 126 PRO A C 1
ATOM 850 O O . PRO A 1 126 ? 4.136 23.271 27.222 1.00 44.80 126 PRO A O 1
ATOM 854 N N . VAL A 1 127 ? 2.027 22.486 27.746 1.00 45.44 127 VAL A N 1
ATOM 855 C CA . VAL A 1 127 ? 2.538 21.656 28.858 1.00 48.05 127 VAL A CA 1
ATOM 856 C C . VAL A 1 127 ? 3.559 20.625 28.382 1.00 50.11 127 VAL A C 1
ATOM 857 O O . VAL A 1 127 ? 4.686 20.593 28.890 1.00 50.24 127 VAL A O 1
ATOM 861 N N . ALA A 1 128 ? 3.168 19.844 27.373 1.00 52.70 128 ALA A N 1
ATOM 862 C CA . ALA A 1 128 ? 4.024 18.873 26.677 1.00 53.62 128 ALA A CA 1
ATOM 863 C C . ALA A 1 128 ? 5.461 19.328 26.374 1.00 54.51 128 ALA A C 1
ATOM 864 O O . ALA A 1 128 ? 6.422 18.607 26.726 1.00 56.99 128 ALA A O 1
ATOM 866 N N . ASN A 1 129 ? 5.598 20.509 25.735 1.00 52.91 129 ASN A N 1
ATOM 867 C CA . ASN A 1 129 ? 6.895 21.127 25.368 1.00 51.75 129 ASN A CA 1
ATOM 868 C C . ASN A 1 129 ? 7.596 21.953 26.453 1.00 49.92 129 ASN A C 1
ATOM 869 O O . ASN A 1 129 ? 8.636 22.579 26.149 1.00 49.76 129 ASN A O 1
ATOM 871 N N . GLU A 1 130 ? 7.009 22.029 27.661 1.00 46.15 130 GLU A N 1
ATOM 872 C CA . GLU A 1 130 ? 7.601 22.797 28.770 1.00 44.99 130 GLU A CA 1
ATOM 873 C C . GLU A 1 130 ? 7.861 21.926 30.030 1.00 42.84 130 GLU A C 1
ATOM 874 O O . GLU A 1 130 ? 8.364 22.425 31.042 1.00 43.37 130 GLU A O 1
ATOM 880 N N . ASP A 1 131 ? 7.531 20.633 29.956 1.00 40.97 131 ASP A N 1
ATOM 881 C CA . ASP A 1 131 ? 7.483 19.761 31.129 1.00 39.36 131 ASP A CA 1
ATOM 882 C C . ASP A 1 131 ? 8.886 19.196 31.361 1.00 38.35 131 ASP A C 1
ATOM 883 O O . ASP A 1 131 ? 9.391 18.418 30.565 1.00 36.10 131 ASP A O 1
ATOM 888 N N . VAL A 1 132 ? 9.539 19.652 32.425 1.00 37.28 132 VAL A N 1
ATOM 889 C CA . VAL A 1 132 ? 10.890 19.211 32.724 1.00 36.62 132 VAL A CA 1
ATOM 890 C C . VAL A 1 132 ? 11.010 17.740 33.134 1.00 37.87 132 VAL A C 1
ATOM 891 O O . VAL A 1 132 ? 12.118 17.213 33.134 1.00 35.72 132 VAL A O 1
ATOM 895 N N . ARG A 1 133 ? 9.889 17.124 33.503 1.00 39.18 133 ARG A N 1
ATOM 896 C CA . ARG A 1 133 ? 9.864 15.729 33.836 1.00 41.25 133 ARG A CA 1
ATOM 897 C C . ARG A 1 133 ? 10.077 14.811 32.621 1.00 43.51 13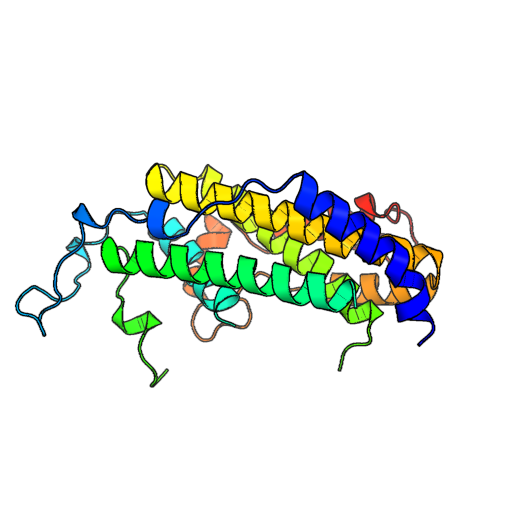3 ARG A C 1
ATOM 898 O O . ARG A 1 133 ? 10.413 13.659 32.804 1.00 43.58 133 ARG A O 1
ATOM 906 N N . VAL A 1 134 ? 9.914 15.294 31.392 1.00 44.99 134 VAL A N 1
ATOM 907 C CA . VAL A 1 134 ? 9.980 14.380 30.255 1.00 46.74 134 VAL A CA 1
ATOM 908 C C . VAL A 1 134 ? 11.270 14.552 29.417 1.00 46.82 134 VAL A C 1
ATOM 909 O O . VAL A 1 134 ? 11.517 15.649 28.932 1.00 47.77 134 VAL A O 1
ATOM 913 N N . LYS A 1 145 ? 32.393 10.473 18.456 1.00 60.00 145 LYS A N 1
ATOM 914 C CA . LYS A 1 145 ? 33.625 11.224 18.166 1.00 59.89 145 LYS A CA 1
ATOM 915 C C . LYS A 1 145 ? 33.714 11.487 16.627 1.00 59.08 145 LYS A C 1
ATOM 916 O O . LYS A 1 145 ? 33.840 10.530 15.820 1.00 59.34 145 LYS A O 1
ATOM 917 N N . TYR A 1 146 ? 33.573 12.757 16.227 1.00 57.31 146 TYR A N 1
ATOM 918 C CA . TYR A 1 146 ? 33.696 13.138 14.812 1.00 55.64 146 TYR A CA 1
ATOM 919 C C . TYR A 1 146 ? 34.948 13.954 14.593 1.00 53.32 146 TYR A C 1
ATOM 920 O O . TYR A 1 146 ? 35.193 14.955 15.315 1.00 52.44 146 TYR A O 1
ATOM 929 N N . THR A 1 147 ? 35.725 13.559 13.568 1.00 50.57 147 THR A N 1
ATOM 930 C CA . THR A 1 147 ? 36.791 14.433 13.061 1.00 48.05 147 THR A CA 1
ATOM 931 C C . THR A 1 147 ? 36.222 15.762 12.647 1.00 46.52 147 THR A C 1
ATOM 932 O O . THR A 1 147 ? 34.970 15.923 12.515 1.00 43.16 147 THR A O 1
ATOM 936 N N . GLN A 1 148 ? 37.131 16.718 12.440 1.00 43.86 148 GLN A N 1
ATOM 937 C CA . GLN A 1 148 ? 36.741 18.050 11.969 1.00 43.72 148 GLN A CA 1
ATOM 938 C C . GLN A 1 148 ? 36.008 17.986 10.608 1.00 41.68 148 GLN A C 1
ATOM 939 O O . GLN A 1 148 ? 35.091 18.743 10.395 1.00 41.68 148 GLN A O 1
ATOM 941 N N . VAL A 1 149 ? 36.413 17.069 9.739 1.00 40.91 149 VAL A N 1
ATOM 942 C CA . VAL A 1 149 ? 35.919 16.979 8.368 1.00 40.37 149 VAL A CA 1
ATOM 943 C C . VAL A 1 149 ? 34.597 16.284 8.403 1.00 39.16 149 VAL A C 1
ATOM 944 O O . VAL A 1 149 ? 33.670 16.717 7.759 1.00 38.32 149 VAL A O 1
ATOM 948 N N . GLU A 1 150 ? 34.525 15.210 9.162 1.00 38.18 150 GLU A N 1
ATOM 949 C CA . GLU A 1 150 ? 33.283 14.528 9.458 1.00 38.53 150 GLU A CA 1
ATOM 950 C C . GLU A 1 150 ? 32.191 15.465 10.004 1.00 36.95 150 GLU A C 1
ATOM 951 O O . GLU A 1 150 ? 31.031 15.324 9.629 1.00 36.02 150 GLU A O 1
ATOM 957 N N . THR A 1 151 ? 32.599 16.447 10.782 1.00 36.05 151 THR A N 1
ATOM 958 C CA . THR A 1 151 ? 31.707 17.361 11.437 1.00 37.42 151 THR A CA 1
ATOM 959 C C . THR A 1 151 ? 31.168 18.360 10.392 1.00 37.06 151 THR A C 1
ATOM 960 O O . THR A 1 151 ? 29.963 18.705 10.426 1.00 36.46 151 THR A O 1
ATOM 964 N N . LEU A 1 152 ? 32.062 18.857 9.504 1.00 35.53 152 LEU A N 1
ATOM 965 C CA . LEU A 1 152 ? 31.649 19.840 8.520 1.00 34.47 152 LEU A CA 1
ATOM 966 C C . LEU A 1 152 ? 30.734 19.181 7.518 1.00 33.33 152 LEU A C 1
ATOM 967 O O . LEU A 1 152 ? 29.784 19.803 7.074 1.00 32.42 152 LEU A O 1
ATOM 972 N N . VAL A 1 153 ? 31.014 17.927 7.162 1.00 33.00 153 VAL A N 1
ATOM 973 C CA . VAL A 1 153 ? 30.211 17.184 6.217 1.00 33.59 153 VAL A CA 1
ATOM 974 C C . VAL A 1 153 ? 28.794 16.939 6.826 1.00 34.10 153 VAL A C 1
ATOM 975 O O . VAL A 1 153 ? 27.820 17.161 6.164 1.00 32.38 153 VAL A O 1
ATOM 979 N N . TYR A 1 154 ? 28.759 16.480 8.078 1.00 33.24 154 TYR A N 1
ATOM 980 C CA . TYR A 1 154 ? 27.514 16.272 8.795 1.00 34.12 154 TYR A CA 1
ATOM 981 C C . TYR A 1 154 ? 26.660 17.554 8.792 1.00 32.37 154 TYR A C 1
ATOM 982 O O . TYR A 1 154 ? 25.499 17.486 8.467 1.00 34.05 154 TYR A O 1
ATOM 991 N N . MET A 1 155 ? 27.238 18.687 9.172 1.00 31.61 155 MET A N 1
ATOM 992 C CA . MET A 1 155 ? 26.534 19.924 9.221 1.00 31.18 155 MET A CA 1
ATOM 993 C C . MET A 1 155 ? 26.013 20.378 7.849 1.00 31.26 155 MET A C 1
ATOM 994 O O . MET A 1 155 ? 24.901 20.915 7.770 1.00 30.51 155 MET A O 1
ATOM 999 N N . ALA A 1 156 ? 26.750 20.095 6.773 1.00 28.69 156 ALA A N 1
ATOM 1000 C CA . ALA A 1 156 ? 26.265 20.478 5.470 1.00 29.07 156 ALA A CA 1
ATOM 1001 C C . ALA A 1 156 ? 24.999 19.724 5.101 1.00 27.75 156 ALA A C 1
ATOM 1002 O O . ALA A 1 156 ? 24.025 20.320 4.569 1.00 26.20 156 ALA A O 1
ATOM 1004 N N . PHE A 1 157 ? 24.991 18.427 5.361 1.00 27.85 157 PHE A N 1
ATOM 1005 C CA . PHE A 1 157 ? 23.832 17.636 5.055 1.00 28.60 157 PHE A CA 1
ATOM 1006 C C . PHE A 1 157 ? 22.641 18.008 5.962 1.00 28.99 157 PHE A C 1
ATOM 1007 O O . PHE A 1 157 ? 21.507 17.984 5.543 1.00 28.81 157 PHE A O 1
ATOM 1015 N N . TYR A 1 158 ? 22.941 18.210 7.238 1.00 30.20 158 TYR A N 1
ATOM 1016 C CA . TYR A 1 158 ? 21.942 18.446 8.249 1.00 30.05 158 TYR A CA 1
ATOM 1017 C C . TYR A 1 158 ? 21.252 19.811 8.000 1.00 29.59 158 TYR A C 1
ATOM 1018 O O . TYR A 1 158 ? 20.028 19.892 8.041 1.00 28.68 158 TYR A O 1
ATOM 1027 N N . GLU A 1 159 ? 22.021 20.838 7.661 1.00 27.31 159 GLU A N 1
ATOM 1028 C CA . GLU A 1 159 ? 21.456 22.085 7.218 1.00 27.07 159 GLU A CA 1
ATOM 1029 C C . GLU A 1 159 ? 20.670 21.973 5.930 1.00 28.15 159 GLU A C 1
ATOM 1030 O O . GLU A 1 159 ? 19.656 22.631 5.781 1.00 26.86 159 GLU A O 1
ATOM 1036 N N . ARG A 1 160 ? 21.084 21.109 5.014 1.00 28.67 160 ARG A N 1
ATOM 1037 C CA . ARG A 1 160 ? 20.298 20.943 3.809 1.00 29.49 160 ARG A CA 1
ATOM 1038 C C . ARG A 1 160 ? 18.947 20.268 4.146 1.00 28.87 160 ARG A C 1
ATOM 1039 O O . ARG A 1 160 ? 17.956 20.644 3.609 1.00 28.47 160 ARG A O 1
ATOM 1047 N N . CYS A 1 161 ? 18.963 19.274 5.026 1.00 28.57 161 CYS A N 1
ATOM 1048 C CA . CYS A 1 161 ? 17.726 18.694 5.556 1.00 29.98 161 CYS A CA 1
ATOM 1049 C C . CYS A 1 161 ? 16.807 19.784 6.138 1.00 29.29 161 CYS A C 1
ATOM 1050 O O . CYS A 1 161 ? 15.622 19.808 5.812 1.00 29.37 161 CYS A O 1
ATOM 1053 N N . GLY A 1 162 ? 17.357 20.645 6.993 1.00 28.88 162 GLY A N 1
ATOM 1054 C CA . GLY A 1 162 ? 16.662 21.818 7.526 1.00 28.05 162 GLY A CA 1
ATOM 1055 C C . GLY A 1 162 ? 16.041 22.675 6.452 1.00 28.62 162 GLY A C 1
ATOM 1056 O O . GLY A 1 162 ? 14.894 23.117 6.594 1.00 28.46 162 GLY A O 1
ATOM 1057 N N . ALA A 1 163 ? 16.801 22.950 5.393 1.00 27.98 163 ALA A N 1
ATOM 1058 C CA . ALA A 1 163 ? 16.361 23.840 4.335 1.00 29.01 163 ALA A CA 1
ATOM 1059 C C . ALA A 1 163 ? 15.196 23.232 3.522 1.00 28.84 163 ALA A C 1
ATOM 1060 O O . ALA A 1 163 ? 14.227 23.949 3.285 1.00 27.71 163 ALA A O 1
ATOM 1062 N N . VAL A 1 164 ? 15.278 21.941 3.195 1.00 28.50 164 VAL A N 1
ATOM 1063 C CA . VAL A 1 164 ? 14.231 21.215 2.490 1.00 29.33 164 VAL A CA 1
ATOM 1064 C C . VAL A 1 164 ? 12.933 21.075 3.353 1.00 29.21 164 VAL A C 1
ATOM 1065 O O . VAL A 1 164 ? 11.831 21.413 2.920 1.00 28.49 164 VAL A O 1
ATOM 1069 N N . PHE A 1 165 ? 13.112 20.631 4.591 1.00 29.43 165 PHE A N 1
ATOM 1070 C CA . PHE A 1 165 ? 12.032 20.585 5.578 1.00 28.55 165 PHE A CA 1
ATOM 1071 C C . PHE A 1 165 ? 11.280 21.894 5.683 1.00 28.93 165 PHE A C 1
ATOM 1072 O O . PHE A 1 165 ? 10.062 21.895 5.532 1.00 27.97 165 PHE A O 1
ATOM 1080 N N . CYS A 1 166 ? 11.983 23.029 5.895 1.00 27.55 166 CYS A N 1
ATOM 1081 C CA . CYS A 1 166 ? 11.320 24.270 6.156 1.00 27.90 166 CYS A CA 1
ATOM 1082 C C . CYS A 1 166 ? 10.730 24.889 4.875 1.00 28.85 166 CYS A C 1
ATOM 1083 O O . CYS A 1 166 ? 9.674 25.553 4.921 1.00 26.62 166 CYS A O 1
ATOM 1086 N N . ARG A 1 167 ? 11.420 24.698 3.744 1.00 28.09 167 ARG A N 1
ATOM 1087 C CA . ARG A 1 167 ? 10.856 25.079 2.470 1.00 29.35 167 ARG A CA 1
ATOM 1088 C C . ARG A 1 167 ? 9.505 24.351 2.190 1.00 27.84 167 ARG A C 1
ATOM 1089 O O . ARG A 1 167 ? 8.508 25.016 1.803 1.00 29.30 167 ARG A O 1
ATOM 1092 N N . ASN A 1 168 ? 9.484 23.027 2.401 1.00 26.48 168 ASN A N 1
ATOM 1093 C CA . ASN A 1 168 ? 8.351 22.214 2.089 1.00 27.54 168 ASN A CA 1
ATOM 1094 C C . ASN A 1 168 ? 7.245 22.581 3.055 1.00 29.65 168 ASN A C 1
ATOM 1095 O O . ASN A 1 168 ? 6.056 22.587 2.702 1.00 28.78 168 ASN A O 1
ATOM 1100 N N . LEU A 1 169 ? 7.604 22.824 4.299 1.00 28.30 169 LEU A N 1
ATOM 1101 C CA . LEU A 1 169 ? 6.607 23.210 5.288 1.00 28.31 169 LEU A CA 1
ATOM 1102 C C . LEU A 1 169 ? 5.990 24.561 5.028 1.00 28.41 169 LEU A C 1
ATOM 1103 O O . LEU A 1 169 ? 4.779 24.688 5.051 1.00 29.98 169 LEU A O 1
ATOM 1108 N N . ALA A 1 170 ? 6.803 25.578 4.782 1.00 27.53 170 ALA A N 1
ATOM 1109 C CA . ALA A 1 170 ? 6.331 26.926 4.499 1.00 28.18 170 ALA A CA 1
ATOM 1110 C C . ALA A 1 170 ? 5.291 26.874 3.294 1.00 30.05 170 ALA A C 1
ATOM 1111 O O . ALA A 1 170 ? 4.229 27.449 3.370 1.00 30.47 170 ALA A O 1
ATOM 1113 N N . ALA A 1 171 ? 5.588 26.063 2.280 1.00 30.08 171 ALA A N 1
ATOM 1114 C CA . ALA A 1 171 ? 4.805 25.992 1.085 1.00 30.57 171 ALA A CA 1
ATOM 1115 C C . ALA A 1 171 ? 3.408 25.399 1.377 1.00 30.84 171 ALA A C 1
ATOM 1116 O O . ALA A 1 171 ? 2.548 25.584 0.579 1.00 31.52 171 ALA A O 1
ATOM 1118 N N . GLN A 1 172 ? 3.235 24.656 2.469 1.00 31.72 172 GLN A N 1
ATOM 1119 C CA . GLN A 1 172 ? 1.964 24.026 2.841 1.00 32.10 172 GLN A CA 1
ATOM 1120 C C . GLN A 1 172 ? 1.172 24.795 3.886 1.00 32.47 172 GLN A C 1
ATOM 1121 O O . GLN A 1 172 ? 0.047 24.384 4.212 1.00 33.34 172 GLN A O 1
ATOM 1127 N N . ILE A 1 173 ? 1.731 25.879 4.413 1.00 30.68 173 ILE A N 1
ATOM 1128 C CA . ILE A 1 173 ? 1.074 26.688 5.471 1.00 30.80 173 ILE A CA 1
ATOM 1129 C C . ILE A 1 173 ? 0.273 27.854 4.916 1.00 30.93 173 ILE A C 1
ATOM 1130 O O . ILE A 1 173 ? 0.829 28.715 4.281 1.00 28.93 173 ILE A O 1
ATOM 1135 N N . GLU A 1 174 ? -1.031 27.912 5.224 1.00 31.02 174 GLU A N 1
ATOM 1136 C CA . GLU A 1 174 ? -1.868 28.952 4.705 1.00 30.67 174 GLU A CA 1
ATOM 1137 C C . GLU A 1 174 ? -1.987 30.140 5.654 1.00 31.19 174 GLU A C 1
ATOM 1138 O O . GLU A 1 174 ? -2.113 31.307 5.232 1.00 31.05 174 GLU A O 1
ATOM 1144 N N . GLU A 1 175 ? -1.871 29.873 6.951 1.00 30.21 175 GLU A N 1
ATOM 1145 C CA . GLU A 1 175 ? -1.823 30.935 7.920 1.00 29.19 175 GLU A CA 1
ATOM 1146 C C . GLU A 1 175 ? -0.588 31.829 7.649 1.00 29.68 175 GLU A C 1
ATOM 1147 O O . GLU A 1 175 ? 0.552 31.366 7.771 1.00 29.35 175 GLU A O 1
ATOM 1153 N N . PRO A 1 176 ? -0.814 33.063 7.233 1.00 29.97 176 PRO A N 1
ATOM 1154 C CA . PRO A 1 176 ? 0.239 33.940 6.738 1.00 30.08 176 PRO A CA 1
ATOM 1155 C C . PRO A 1 176 ? 1.359 34.356 7.733 1.00 31.31 176 PRO A C 1
ATOM 1156 O O . PRO A 1 176 ? 2.466 34.458 7.260 1.00 30.31 176 PRO A O 1
ATOM 1160 N N . ILE A 1 177 ? 1.053 34.654 8.999 1.00 29.88 177 ILE A N 1
ATOM 1161 C CA . ILE A 1 177 ? 2.072 34.909 10.021 1.00 29.92 177 ILE A CA 1
ATOM 1162 C C . ILE A 1 177 ? 3.044 33.756 10.116 1.00 27.77 177 ILE A C 1
ATOM 1163 O O . ILE A 1 177 ? 4.225 33.958 9.910 1.00 28.34 177 ILE A O 1
ATOM 1168 N N . LEU A 1 178 ? 2.544 32.541 10.328 1.00 27.11 178 LEU A N 1
ATOM 1169 C CA . LEU A 1 178 ? 3.374 31.349 10.413 1.00 27.69 178 LEU A CA 1
ATOM 1170 C C . LEU A 1 178 ? 4.119 31.011 9.139 1.00 28.41 178 LEU A C 1
ATOM 1171 O O . LEU A 1 178 ? 5.308 30.584 9.184 1.00 25.56 178 LEU A O 1
ATOM 1176 N N . ALA A 1 179 ? 3.462 31.257 8.010 1.00 26.80 179 ALA A N 1
ATOM 1177 C CA . ALA A 1 179 ? 4.080 31.035 6.731 1.00 27.89 179 ALA A CA 1
ATOM 1178 C C . ALA A 1 179 ? 5.306 31.955 6.609 1.00 28.12 179 ALA A C 1
ATOM 1179 O O . ALA A 1 179 ? 6.339 31.515 6.176 1.00 30.64 179 ALA A O 1
ATOM 1181 N N . GLY A 1 180 ? 5.163 33.212 6.982 1.00 26.81 180 GLY A N 1
ATOM 1182 C CA . GLY A 1 180 ? 6.236 34.178 7.033 1.00 27.96 180 GLY A CA 1
ATOM 1183 C C . GLY A 1 180 ? 7.411 33.779 7.912 1.00 27.83 180 GLY A C 1
ATOM 1184 O O . GLY A 1 180 ? 8.581 33.894 7.523 1.00 25.94 180 GLY A O 1
ATOM 1185 N N . LEU A 1 181 ? 7.079 33.272 9.074 1.00 27.76 181 LEU A N 1
ATOM 1186 C CA . LEU A 1 181 ? 8.066 32.815 10.057 1.00 28.73 181 LEU A CA 1
ATOM 1187 C C . LEU A 1 181 ? 8.883 31.647 9.521 1.00 28.47 181 LEU A C 1
ATOM 1188 O O . LEU A 1 181 ? 10.135 31.660 9.548 1.00 26.55 181 LEU A O 1
ATOM 1193 N N . ILE A 1 182 ? 8.189 30.606 9.037 1.00 27.87 182 ILE A N 1
ATOM 1194 C CA . ILE A 1 182 ? 8.861 29.459 8.516 1.00 28.09 182 ILE A CA 1
ATOM 1195 C C . ILE A 1 182 ? 9.686 29.796 7.251 1.00 29.60 182 ILE A C 1
ATOM 1196 O O . ILE A 1 182 ? 10.767 29.251 7.058 1.00 28.70 182 ILE A O 1
ATOM 1201 N N . ASP A 1 183 ? 9.160 30.656 6.406 1.00 29.25 183 ASP A N 1
ATOM 1202 C CA . ASP A 1 183 ? 9.930 31.111 5.252 1.00 31.32 183 ASP A CA 1
ATOM 1203 C C . ASP A 1 183 ? 11.233 31.844 5.689 1.00 30.16 183 ASP A C 1
ATOM 1204 O O . ASP A 1 183 ? 12.262 31.657 5.046 1.00 28.56 183 ASP A O 1
ATOM 1209 N N . ARG A 1 184 ? 11.188 32.687 6.730 1.00 29.90 184 ARG A N 1
ATOM 1210 C CA . ARG A 1 184 ? 12.428 33.319 7.253 1.00 30.52 184 ARG A CA 1
ATOM 1211 C C . ARG A 1 184 ? 13.433 32.260 7.684 1.00 28.82 184 ARG A C 1
ATOM 1212 O O . ARG A 1 184 ? 14.626 32.359 7.352 1.00 29.49 184 ARG A O 1
ATOM 1227 N N . ILE A 1 185 ? 12.970 31.277 8.448 1.00 27.78 185 ILE A N 1
ATOM 1228 C CA . ILE A 1 185 ? 13.803 30.168 8.913 1.00 28.11 185 ILE A CA 1
ATOM 1229 C C . ILE A 1 185 ? 14.421 29.392 7.738 1.00 29.22 185 ILE A C 1
ATOM 1230 O O . ILE A 1 185 ? 15.674 29.103 7.729 1.00 26.34 185 ILE A O 1
ATOM 1235 N N . ALA A 1 186 ? 13.579 29.091 6.732 1.00 27.97 186 ALA A N 1
ATOM 1236 C CA . ALA A 1 186 ? 14.045 28.356 5.546 1.00 27.63 186 ALA A CA 1
ATOM 1237 C C . ALA A 1 186 ? 15.199 29.098 4.857 1.00 27.23 186 ALA A C 1
ATOM 1238 O O . ALA A 1 186 ? 16.167 28.439 4.444 1.00 26.55 186 ALA A O 1
ATOM 1240 N N . ARG A 1 187 ? 15.062 30.405 4.705 1.00 27.32 187 ARG A N 1
ATOM 1241 C CA . ARG A 1 187 ? 16.091 31.253 4.097 1.00 28.20 187 ARG A CA 1
ATOM 1242 C C . ARG A 1 187 ? 17.408 31.289 4.885 1.00 28.85 187 ARG A C 1
ATOM 1243 O O . ARG A 1 187 ? 18.516 31.324 4.290 1.00 28.72 187 ARG A O 1
ATOM 1251 N N . ASP A 1 188 ? 17.310 31.251 6.203 1.00 27.56 188 ASP A N 1
ATOM 1252 C CA . ASP A 1 188 ? 18.481 31.113 7.053 1.00 26.35 188 ASP A CA 1
ATOM 1253 C C . ASP A 1 188 ? 19.100 29.754 6.849 1.00 27.32 188 ASP A C 1
ATOM 1254 O O . ASP A 1 188 ? 20.314 29.673 6.730 1.00 27.22 188 ASP A O 1
ATOM 1259 N N . GLU A 1 189 ? 18.305 28.687 6.754 1.00 25.73 189 GLU A N 1
ATOM 1260 C CA . GLU A 1 189 ? 18.845 27.379 6.595 1.00 26.96 189 GLU A CA 1
ATOM 1261 C C . GLU A 1 189 ? 19.611 27.211 5.244 1.00 27.23 189 GLU A C 1
ATOM 1262 O O . GLU A 1 189 ? 20.626 26.501 5.209 1.00 25.84 189 GLU A O 1
ATOM 1268 N N . VAL A 1 190 ? 19.129 27.867 4.186 1.00 27.73 190 VAL A N 1
ATOM 1269 C CA . VAL A 1 190 ? 19.835 27.892 2.907 1.00 28.67 190 VAL A CA 1
ATOM 1270 C C . VAL A 1 190 ? 21.250 28.500 3.073 1.00 27.15 190 VAL A C 1
ATOM 1271 O O . VAL A 1 190 ? 22.261 27.986 2.535 1.00 26.73 190 VAL A O 1
ATOM 1275 N N . ARG A 1 191 ? 21.276 29.583 3.800 1.00 27.35 191 ARG A N 1
ATOM 1276 C CA . ARG A 1 191 ? 22.500 30.280 4.137 1.00 27.58 191 ARG A CA 1
ATOM 1277 C C . ARG A 1 191 ? 23.445 29.469 5.008 1.00 27.92 191 ARG A C 1
ATOM 1278 O O . ARG A 1 191 ? 24.672 29.473 4.777 1.00 28.11 191 ARG A O 1
ATOM 1286 N N . HIS A 1 192 ? 22.880 28.679 5.947 1.00 26.87 192 HIS A N 1
ATOM 1287 C CA . HIS A 1 192 ? 23.661 27.840 6.803 1.00 25.14 192 HIS A CA 1
ATOM 1288 C C . HIS A 1 192 ? 24.320 26.727 5.960 1.00 27.50 192 HIS A C 1
ATOM 1289 O O . HIS A 1 192 ? 25.547 26.387 6.098 1.00 26.37 192 HIS A O 1
ATOM 1296 N N . GLU A 1 193 ? 23.496 26.099 5.148 1.00 26.23 193 GLU A N 1
ATOM 1297 C CA . GLU A 1 193 ? 23.974 25.047 4.320 1.00 28.50 193 GLU A CA 1
ATOM 1298 C C . GLU A 1 193 ? 25.130 25.550 3.381 1.00 27.51 193 GLU A C 1
ATOM 1299 O O . GLU A 1 193 ? 26.090 24.808 3.161 1.00 28.17 193 GLU A O 1
ATOM 1305 N N . GLU A 1 194 ? 24.967 26.740 2.826 1.00 28.14 194 GLU A N 1
ATOM 1306 C CA . GLU A 1 194 ? 25.864 27.309 1.811 1.00 28.21 194 GLU A CA 1
ATOM 1307 C C . GLU A 1 194 ? 27.239 27.455 2.524 1.00 28.03 194 GLU A C 1
ATOM 1308 O O . GLU A 1 194 ? 28.274 27.095 2.008 1.00 26.58 194 GLU A O 1
ATOM 1314 N N . PHE A 1 195 ? 27.203 27.997 3.718 1.00 29.39 195 PHE A N 1
ATOM 1315 C CA . PHE A 1 195 ? 28.404 28.224 4.531 1.00 28.71 195 PHE A CA 1
ATOM 1316 C C . PHE A 1 195 ? 29.116 26.934 4.833 1.00 28.56 195 PHE A C 1
ATOM 1317 O O . PHE A 1 195 ? 30.298 26.782 4.455 1.00 29.38 195 PHE A O 1
ATOM 1325 N N . PHE A 1 196 ? 28.428 25.954 5.444 1.00 29.19 196 PHE A N 1
ATOM 1326 C CA . PHE A 1 196 ? 29.085 24.684 5.724 1.00 29.47 196 PHE A CA 1
ATOM 1327 C C . PHE A 1 196 ? 29.513 23.975 4.459 1.00 29.64 196 PHE A C 1
ATOM 1328 O O . PHE A 1 196 ? 30.582 23.335 4.398 1.00 28.90 196 PHE A O 1
ATOM 1336 N N . ALA A 1 197 ? 28.662 24.020 3.452 1.00 29.09 197 ALA A N 1
ATOM 1337 C CA . ALA A 1 197 ? 28.999 23.299 2.229 1.00 28.11 197 ALA A CA 1
ATOM 1338 C C . ALA A 1 197 ? 30.242 23.920 1.552 1.00 27.15 197 ALA A C 1
ATOM 1339 O O . ALA A 1 197 ? 30.985 23.230 0.882 1.00 25.06 197 ALA A O 1
ATOM 1341 N N . ASN A 1 198 ? 30.411 25.233 1.651 1.00 26.51 198 ASN A N 1
ATOM 1342 C CA . ASN A 1 198 ? 31.578 25.854 1.033 1.00 27.28 198 ASN A CA 1
ATOM 1343 C C . ASN A 1 198 ? 32.874 25.371 1.774 1.00 29.00 198 ASN A C 1
ATOM 1344 O O . ASN A 1 198 ? 33.920 25.182 1.145 1.00 29.98 198 ASN A O 1
ATOM 1349 N N . LEU A 1 199 ? 32.777 25.137 3.087 1.00 29.63 199 LEU A N 1
ATOM 1350 C CA . LEU A 1 199 ? 33.923 24.692 3.879 1.00 29.73 199 LEU A CA 1
ATOM 1351 C C . LEU A 1 199 ? 34.259 23.297 3.444 1.00 29.69 199 LEU A C 1
ATOM 1352 O O . LEU A 1 199 ? 35.436 22.946 3.313 1.00 28.92 199 LEU A O 1
ATOM 1357 N N . VAL A 1 200 ? 33.239 22.500 3.172 1.00 28.45 200 VAL A N 1
ATOM 1358 C CA . VAL A 1 200 ? 33.406 21.151 2.713 1.00 29.39 200 VAL A CA 1
ATOM 1359 C C . VAL A 1 200 ? 34.057 21.097 1.314 1.00 31.18 200 VAL A C 1
ATOM 1360 O O . VAL A 1 200 ? 34.891 20.201 1.018 1.00 30.35 200 VAL A O 1
ATOM 1364 N N . THR A 1 201 ? 33.679 22.031 0.466 1.00 31.87 201 THR A N 1
ATOM 1365 C CA . THR A 1 201 ? 34.347 22.163 -0.836 1.00 31.88 201 THR A CA 1
ATOM 1366 C C . THR A 1 201 ? 35.860 22.383 -0.625 1.00 33.63 201 THR A C 1
ATOM 1367 O O . THR A 1 201 ? 36.615 21.741 -1.312 1.00 35.12 201 THR A O 1
ATOM 1371 N N . HIS A 1 202 ? 36.281 23.302 0.257 1.00 34.82 202 HIS A N 1
ATOM 1372 C CA . HIS A 1 202 ? 37.700 23.496 0.522 1.00 36.88 202 HIS A CA 1
ATOM 1373 C C . HIS A 1 202 ? 38.353 22.241 1.114 1.00 36.42 202 HIS A C 1
ATOM 1374 O O . HIS A 1 202 ? 39.481 21.935 0.753 1.00 35.38 202 HIS A O 1
ATOM 1381 N N . CYS A 1 203 ? 37.612 21.443 1.901 1.00 36.43 203 CYS A N 1
ATOM 1382 C CA . CYS A 1 203 ? 38.113 20.174 2.418 1.00 35.46 203 CYS A CA 1
ATOM 1383 C C . CYS A 1 203 ? 38.321 19.171 1.302 1.00 36.67 203 CYS A C 1
ATOM 1384 O O . CYS A 1 203 ? 39.317 18.384 1.311 1.00 34.45 203 CYS A O 1
ATOM 1387 N N . LEU A 1 204 ? 37.378 19.104 0.355 1.00 36.47 204 LEU A N 1
ATOM 1388 C CA . LEU A 1 204 ? 37.554 18.278 -0.808 1.00 36.55 204 LEU A CA 1
ATOM 1389 C C . LEU A 1 204 ? 38.804 18.648 -1.618 1.00 36.11 204 LEU A C 1
ATOM 1390 O O . LEU A 1 204 ? 39.379 17.765 -2.219 1.00 37.52 204 LEU A O 1
ATOM 1395 N N . ASP A 1 205 ? 39.152 19.921 -1.667 1.00 36.43 205 ASP A N 1
ATOM 1396 C CA . ASP A 1 205 ? 40.379 20.409 -2.342 1.00 37.38 205 ASP A CA 1
ATOM 1397 C C . ASP A 1 205 ? 41.714 20.124 -1.564 1.00 40.69 205 ASP A C 1
ATOM 1398 O O . ASP A 1 205 ? 42.701 19.700 -2.148 1.00 40.60 205 ASP A O 1
ATOM 1403 N N . TYR A 1 206 ? 41.709 20.333 -0.244 1.00 42.16 206 TYR A N 1
ATOM 1404 C CA . TYR A 1 206 ? 42.862 20.134 0.615 1.00 43.01 206 TYR A CA 1
ATOM 1405 C C . TYR A 1 206 ? 43.128 18.678 0.996 1.00 43.71 206 TYR A C 1
ATOM 1406 O O . TYR A 1 206 ? 44.287 18.205 0.968 1.00 42.14 206 TYR A O 1
ATOM 1415 N N . THR A 1 207 ? 42.074 17.961 1.375 1.00 43.01 207 THR A N 1
ATOM 1416 C CA . THR A 1 207 ? 42.193 16.620 1.879 1.00 43.41 207 THR A CA 1
ATOM 1417 C C . THR A 1 207 ? 41.101 15.699 1.340 1.00 44.35 207 THR A C 1
ATOM 1418 O O . THR A 1 207 ? 40.174 15.220 2.048 1.00 43.17 207 THR A O 1
ATOM 1422 N N . ARG A 1 208 ? 41.258 15.375 0.059 1.00 44.86 208 ARG A N 1
ATOM 1423 C CA . ARG A 1 208 ? 40.187 14.750 -0.730 1.00 45.31 208 ARG A CA 1
ATOM 1424 C C . ARG A 1 208 ? 39.601 13.425 -0.242 1.00 46.01 208 ARG A C 1
ATOM 1425 O O . ARG A 1 208 ? 38.366 13.272 -0.159 1.00 44.44 208 ARG A O 1
ATOM 1433 N N . ASP A 1 209 ? 40.439 12.421 0.013 1.00 46.25 209 ASP A N 1
ATOM 1434 C CA . ASP A 1 209 ? 39.895 11.100 0.189 1.00 46.77 209 ASP A CA 1
ATOM 1435 C C . ASP A 1 209 ? 39.251 10.990 1.561 1.00 45.90 209 ASP A C 1
ATOM 1436 O O . ASP A 1 209 ? 38.377 10.169 1.754 1.00 47.02 209 ASP A O 1
ATOM 1441 N N . GLU A 1 210 ? 39.741 11.775 2.498 1.00 45.09 210 GLU A N 1
ATOM 1442 C CA . GLU A 1 210 ? 39.154 11.933 3.822 1.00 45.11 210 GLU A CA 1
ATOM 1443 C C . GLU A 1 210 ? 37.711 12.464 3.686 1.00 43.10 210 GLU A C 1
ATOM 1444 O O . GLU A 1 210 ? 36.773 11.867 4.224 1.00 41.11 210 GLU A O 1
ATOM 1450 N N . THR A 1 211 ? 37.571 13.565 2.933 1.00 40.89 211 THR A N 1
ATOM 1451 C CA . THR A 1 211 ? 36.286 14.235 2.728 1.00 39.11 211 THR A CA 1
ATOM 1452 C C . THR A 1 211 ? 35.293 13.321 2.016 1.00 38.72 211 THR A C 1
ATOM 1453 O O . THR A 1 211 ? 34.178 13.138 2.465 1.00 37.25 211 THR A O 1
ATOM 1457 N N . ILE A 1 212 ? 35.742 12.634 0.978 1.00 39.10 212 ILE A N 1
ATOM 1458 C CA . ILE A 1 212 ? 34.922 11.673 0.278 1.00 40.05 212 ILE A CA 1
ATOM 1459 C C . ILE A 1 212 ? 34.438 10.548 1.196 1.00 40.88 212 ILE A C 1
ATOM 1460 O O . ILE A 1 212 ? 33.245 10.180 1.145 1.00 40.07 212 ILE A O 1
ATOM 1465 N N . ALA A 1 213 ? 35.338 10.016 2.014 1.00 40.40 213 ALA A N 1
ATOM 1466 C CA . ALA A 1 213 ? 34.976 8.967 2.950 1.00 41.52 213 ALA A CA 1
ATOM 1467 C C . ALA A 1 213 ? 33.954 9.459 3.960 1.00 40.43 213 ALA A C 1
ATOM 1468 O O . ALA A 1 213 ? 33.077 8.730 4.301 1.00 40.84 213 ALA A O 1
ATOM 1470 N N . ALA A 1 214 ? 34.130 10.679 4.438 1.00 39.81 214 ALA A N 1
ATOM 1471 C CA . ALA A 1 214 ? 33.179 11.284 5.345 1.00 40.29 214 ALA A CA 1
ATOM 1472 C C . ALA A 1 214 ? 31.805 11.435 4.657 1.00 39.56 214 ALA A C 1
ATOM 1473 O O . ALA A 1 214 ? 30.788 11.115 5.247 1.00 41.22 214 ALA A O 1
ATOM 1475 N N . ILE A 1 215 ? 31.777 11.823 3.390 1.00 37.75 215 ILE A N 1
ATOM 1476 C CA . ILE A 1 215 ? 30.519 12.010 2.694 1.00 38.03 215 ILE A CA 1
ATOM 1477 C C . ILE A 1 215 ? 29.841 10.679 2.499 1.00 39.27 215 ILE A C 1
ATOM 1478 O O . ILE A 1 215 ? 28.604 10.548 2.691 1.00 38.74 215 ILE A O 1
ATOM 1483 N N . ALA A 1 216 ? 30.627 9.659 2.158 1.00 40.73 216 ALA A N 1
ATOM 1484 C CA . ALA A 1 216 ? 30.077 8.305 2.006 1.00 42.59 216 ALA A CA 1
ATOM 1485 C C . ALA A 1 216 ? 29.439 7.794 3.282 1.00 42.65 216 ALA A C 1
ATOM 1486 O O . ALA A 1 216 ? 28.323 7.281 3.260 1.00 44.00 216 ALA A O 1
ATOM 1488 N N . ALA A 1 217 ? 30.112 7.993 4.399 1.00 44.04 217 ALA A N 1
ATOM 1489 C CA . ALA A 1 217 ? 29.631 7.454 5.688 1.00 44.73 217 ALA A CA 1
ATOM 1490 C C . ALA A 1 217 ? 28.345 8.167 6.177 1.00 45.21 217 ALA A C 1
ATOM 1491 O O . ALA A 1 217 ? 27.418 7.513 6.656 1.00 45.35 217 ALA A O 1
ATOM 1493 N N . ARG A 1 218 ? 28.290 9.503 6.053 1.00 46.26 218 ARG A N 1
ATOM 1494 C CA . ARG A 1 218 ? 27.076 10.270 6.340 1.00 45.82 218 ARG A CA 1
ATOM 1495 C C . ARG A 1 218 ? 25.930 9.906 5.413 1.00 45.58 218 ARG A C 1
ATOM 1496 O O . ARG A 1 218 ? 24.823 9.680 5.880 1.00 45.06 218 ARG A O 1
ATOM 1504 N N . ALA A 1 219 ? 26.193 9.796 4.112 1.00 45.43 219 ALA A N 1
ATOM 1505 C CA . ALA A 1 219 ? 25.170 9.454 3.145 1.00 45.46 219 ALA A CA 1
ATOM 1506 C C . ALA A 1 219 ? 24.510 8.151 3.531 1.00 47.21 219 ALA A C 1
ATOM 1507 O O . ALA A 1 219 ? 23.311 7.986 3.302 1.00 47.12 219 ALA A O 1
ATOM 1509 N N . ALA A 1 220 ? 25.281 7.211 4.089 1.00 48.92 220 ALA A N 1
ATOM 1510 C CA . ALA A 1 220 ? 24.732 5.873 4.404 1.00 50.26 220 ALA A CA 1
ATOM 1511 C C . ALA A 1 220 ? 23.960 5.919 5.730 1.00 51.14 220 ALA A C 1
ATOM 1512 O O . ALA A 1 220 ? 23.028 5.140 5.901 1.00 52.39 220 ALA A O 1
ATOM 1514 N N . ASP A 1 221 ? 24.348 6.810 6.635 1.00 50.70 221 ASP A N 1
ATOM 1515 C CA . ASP A 1 221 ? 23.845 6.774 8.009 1.00 52.63 221 ASP A CA 1
ATOM 1516 C C . ASP A 1 221 ? 22.850 7.873 8.381 1.00 51.64 221 ASP A C 1
ATOM 1517 O O . ASP A 1 221 ? 22.282 7.809 9.479 1.00 52.07 221 ASP A O 1
ATOM 1522 N N . LEU A 1 222 ? 22.624 8.862 7.495 1.00 50.03 222 LEU A N 1
ATOM 1523 C CA . LEU A 1 222 ? 21.739 10.005 7.806 1.00 48.64 222 LEU A CA 1
ATOM 1524 C C . LEU A 1 222 ? 20.318 9.524 7.983 1.00 47.05 222 LEU A C 1
ATOM 1525 O O . LEU A 1 222 ? 19.838 8.742 7.185 1.00 46.82 222 LEU A O 1
ATOM 1530 N N . ASP A 1 223 ? 19.618 10.038 8.971 1.00 47.06 223 ASP A N 1
ATOM 1531 C CA . ASP A 1 223 ? 18.188 9.653 9.148 1.00 47.15 223 ASP A CA 1
ATOM 1532 C C . ASP A 1 223 ? 17.289 10.891 8.974 1.00 45.31 223 ASP A C 1
ATOM 1533 O O . ASP A 1 223 ? 17.782 11.987 8.848 1.00 45.62 223 ASP A O 1
ATOM 1538 N N . VAL A 1 224 ? 15.983 10.721 8.941 1.00 43.23 224 VAL A N 1
ATOM 1539 C CA . VAL A 1 224 ? 15.111 11.884 8.813 1.00 42.19 224 VAL A CA 1
ATOM 1540 C C . VAL A 1 224 ? 15.189 12.762 10.061 1.00 39.73 224 VAL A C 1
ATOM 1541 O O . VAL A 1 224 ? 15.522 12.307 11.162 1.00 38.42 224 VAL A O 1
ATOM 1545 N N . LEU A 1 225 ? 14.895 14.035 9.881 1.00 38.79 225 LEU A N 1
ATOM 1546 C CA . LEU A 1 225 ? 14.911 14.952 11.011 1.00 38.00 225 LEU A CA 1
ATOM 1547 C C . LEU A 1 225 ? 13.959 14.487 12.105 1.00 36.86 225 LEU A C 1
ATOM 1548 O O . LEU A 1 225 ? 12.784 14.212 11.866 1.00 36.84 225 LEU A O 1
ATOM 1553 N N . GLY A 1 226 ? 14.473 14.364 13.319 1.00 38.22 226 GLY A N 1
ATOM 1554 C CA . GLY A 1 226 ? 13.618 14.021 14.464 1.00 40.32 226 GLY A CA 1
ATOM 1555 C C . GLY A 1 226 ? 13.513 12.522 14.762 1.00 41.25 226 GLY A C 1
ATOM 1556 O O . GLY A 1 226 ? 12.807 12.130 15.689 1.00 40.98 226 GLY A O 1
ATOM 1557 N N . ALA A 1 227 ? 14.206 11.706 13.976 1.00 43.18 227 ALA A N 1
ATOM 1558 C CA . ALA A 1 227 ? 14.359 10.252 14.179 1.00 46.02 227 ALA A CA 1
ATOM 1559 C C . ALA A 1 227 ? 14.842 9.830 15.596 1.00 48.65 227 ALA A C 1
ATOM 1560 O O . ALA A 1 227 ? 14.560 8.748 16.039 1.00 48.95 227 ALA A O 1
ATOM 1562 N N . ASP A 1 228 ? 15.596 10.708 16.252 1.00 51.53 228 ASP A N 1
ATOM 1563 C CA . ASP A 1 228 ? 16.112 10.525 17.615 1.00 53.98 228 ASP A CA 1
ATOM 1564 C C . ASP A 1 228 ? 15.132 11.009 18.721 1.00 54.08 228 ASP A C 1
ATOM 1565 O O . ASP A 1 228 ? 15.431 10.851 19.916 1.00 54.70 228 ASP A O 1
ATOM 1570 N N . ILE A 1 229 ? 13.976 11.565 18.348 1.00 52.82 229 ILE A N 1
ATOM 1571 C CA . ILE A 1 229 ? 13.030 12.045 19.342 1.00 52.09 229 ILE A CA 1
ATOM 1572 C C . ILE A 1 229 ? 12.117 10.908 19.833 1.00 53.35 229 ILE A C 1
ATOM 1573 O O . ILE A 1 229 ? 11.340 10.318 19.088 1.00 51.16 229 ILE A O 1
ATOM 1578 N N . GLU A 1 230 ? 12.247 10.668 21.137 1.00 55.09 230 GLU A N 1
ATOM 1579 C CA . GLU A 1 230 ? 11.439 9.748 21.932 1.00 56.51 230 GLU A CA 1
ATOM 1580 C C . GLU A 1 230 ? 9.960 10.015 21.694 1.00 55.67 230 GLU A C 1
ATOM 1581 O O . GLU A 1 230 ? 9.504 11.121 21.968 1.00 56.83 230 GLU A O 1
ATOM 1587 N N . ALA A 1 231 ? 9.231 9.040 21.167 1.00 54.55 231 ALA A N 1
ATOM 1588 C CA . ALA A 1 231 ? 7.771 9.115 21.166 1.00 54.48 231 ALA A CA 1
ATOM 1589 C C . ALA A 1 231 ? 7.211 10.080 20.115 1.00 54.39 231 ALA A C 1
ATOM 1590 O O . ALA A 1 231 ? 6.113 10.602 20.276 1.00 53.46 231 ALA A O 1
ATOM 1592 N N . TYR A 1 232 ? 7.972 10.323 19.050 1.00 54.28 232 TYR A N 1
ATOM 1593 C CA . TYR A 1 232 ? 7.525 11.218 17.982 1.00 53.74 232 TYR A CA 1
ATOM 1594 C C . TYR A 1 232 ? 7.241 10.434 16.695 1.00 53.00 232 TYR A C 1
ATOM 1595 O O . TYR A 1 232 ? 7.019 11.001 15.645 1.00 52.38 232 TYR A O 1
ATOM 1604 N N . ARG A 1 233 ? 7.168 9.115 16.815 1.00 52.96 233 ARG A N 1
ATOM 1605 C CA . ARG A 1 233 ? 6.975 8.228 15.660 1.00 52.41 233 ARG A CA 1
ATOM 1606 C C . ARG A 1 233 ? 5.761 8.655 14.844 1.00 51.21 233 ARG A C 1
ATOM 1607 O O . ARG A 1 233 ? 5.826 8.711 13.620 1.00 49.23 233 ARG A O 1
ATOM 1609 N N . ASP A 1 234 ? 4.663 8.948 15.540 1.00 50.52 234 ASP A N 1
ATOM 1610 C CA . ASP A 1 234 ? 3.410 9.383 14.909 1.00 50.45 234 ASP A CA 1
ATOM 1611 C C . ASP A 1 234 ? 3.548 10.712 14.166 1.00 47.85 234 ASP A C 1
ATOM 1612 O O . ASP A 1 234 ? 3.037 10.860 13.055 1.00 48.01 234 ASP A O 1
ATOM 1617 N N . LYS A 1 235 ? 4.195 11.689 14.812 1.00 45.24 235 LYS A N 1
ATOM 1618 C CA . LYS A 1 235 ? 4.444 12.998 14.190 1.00 44.05 235 LYS A CA 1
ATOM 1619 C C . LYS A 1 235 ? 5.334 12.875 12.957 1.00 41.71 235 LYS A C 1
ATOM 1620 O O . LYS A 1 235 ? 5.003 13.447 11.905 1.00 39.59 235 LYS A O 1
ATOM 1626 N N . LEU A 1 236 ? 6.414 12.111 13.065 1.00 41.50 236 LEU A N 1
ATOM 1627 C CA . LEU A 1 236 ? 7.303 11.873 11.893 1.00 42.94 236 LEU A CA 1
ATOM 1628 C C . LEU A 1 236 ? 6.539 11.271 10.750 1.00 42.21 236 LEU A C 1
ATOM 1629 O O . LEU A 1 236 ? 6.713 11.689 9.630 1.00 40.05 236 LEU A O 1
ATOM 1634 N N . GLN A 1 237 ? 5.664 10.291 11.024 1.00 43.64 237 GLN A N 1
ATOM 1635 C CA . GLN A 1 237 ? 4.893 9.624 9.952 1.00 42.95 237 GLN A CA 1
ATOM 1636 C C . GLN A 1 237 ? 3.912 10.619 9.312 1.00 42.36 237 GLN A C 1
ATOM 1637 O O . GLN A 1 237 ? 3.725 10.682 8.080 1.00 40.04 237 GLN A O 1
ATOM 1643 N N . ASN A 1 238 ? 3.316 11.452 10.153 1.00 41.21 238 ASN A N 1
ATOM 1644 C CA . ASN A 1 238 ? 2.379 12.438 9.656 1.00 41.70 238 ASN A CA 1
ATOM 1645 C C . ASN A 1 238 ? 3.099 13.448 8.701 1.00 40.13 238 ASN A C 1
ATOM 1646 O O . ASN A 1 238 ? 2.648 13.720 7.620 1.00 37.08 238 ASN A O 1
ATOM 1651 N N . VAL A 1 239 ? 4.274 13.947 9.095 1.00 39.97 239 VAL A N 1
ATOM 1652 C CA . VAL A 1 239 ? 4.986 14.928 8.250 1.00 39.01 239 VAL A CA 1
ATOM 1653 C C . VAL A 1 239 ? 5.523 14.232 7.003 1.00 38.13 239 VAL A C 1
ATOM 1654 O O . VAL A 1 239 ? 5.579 14.823 5.975 1.00 36.60 239 VAL A O 1
ATOM 1658 N N . ALA A 1 240 ? 5.880 12.961 7.099 1.00 38.46 240 ALA A N 1
ATOM 1659 C CA . ALA A 1 240 ? 6.225 12.171 5.898 1.00 38.81 240 ALA A CA 1
ATOM 1660 C C . ALA A 1 240 ? 5.055 11.995 4.937 1.00 38.70 240 ALA A C 1
ATOM 1661 O O . ALA A 1 240 ? 5.219 12.224 3.738 1.00 38.16 240 ALA A O 1
ATOM 1663 N N . ASP A 1 241 ? 3.856 11.698 5.459 1.00 40.67 241 ASP A N 1
ATOM 1664 C CA . ASP A 1 241 ? 2.628 11.524 4.635 1.00 41.02 241 ASP A CA 1
ATOM 1665 C C . ASP A 1 241 ? 2.215 12.792 3.890 1.00 40.56 241 ASP A C 1
ATOM 1666 O O . ASP A 1 241 ? 1.714 12.746 2.758 1.00 41.04 241 ASP A O 1
ATOM 1671 N N . ALA A 1 242 ? 2.456 13.934 4.514 1.00 38.94 242 ALA A N 1
ATOM 1672 C CA . ALA A 1 242 ? 2.201 15.229 3.881 1.00 38.73 242 ALA A CA 1
ATOM 1673 C C . ALA A 1 242 ? 3.245 15.619 2.847 1.00 37.57 242 ALA A C 1
ATOM 1674 O O . ALA A 1 242 ? 3.103 16.623 2.191 1.00 40.57 242 ALA A O 1
ATOM 1676 N N . GLY A 1 243 ? 4.334 14.868 2.743 1.00 37.58 243 GLY A N 1
ATOM 1677 C CA . GLY A 1 243 ? 5.391 15.209 1.807 1.00 37.04 243 GLY A CA 1
ATOM 1678 C C . GLY A 1 243 ? 6.295 16.350 2.325 1.00 36.53 243 GLY A C 1
ATOM 1679 O O . GLY A 1 243 ? 7.061 16.912 1.551 1.00 34.34 243 GLY A O 1
ATOM 1680 N N . ILE A 1 244 ? 6.212 16.716 3.604 1.00 34.45 244 ILE A N 1
ATOM 1681 C CA . ILE A 1 244 ? 7.127 17.759 4.107 1.00 34.30 244 ILE A CA 1
ATOM 1682 C C . ILE A 1 244 ? 8.536 17.167 4.226 1.00 34.71 244 ILE A C 1
ATOM 1683 O O . ILE A 1 244 ? 9.499 17.738 3.738 1.00 37.03 244 ILE A O 1
ATOM 1688 N N . PHE A 1 245 ? 8.671 16.081 4.958 1.00 35.27 245 PHE A N 1
ATOM 1689 C CA . PHE A 1 245 ? 9.972 15.457 5.042 1.00 36.10 245 PHE A CA 1
ATOM 1690 C C . PHE A 1 245 ? 9.827 14.022 5.401 1.00 37.40 245 PHE A C 1
ATOM 1691 O O . PHE A 1 245 ? 9.081 13.646 6.296 1.00 38.17 245 PHE A O 1
ATOM 1699 N N . GLY A 1 246 ? 10.587 13.201 4.692 1.00 39.45 246 GLY A N 1
ATOM 1700 C CA . GLY A 1 246 ? 10.630 11.757 4.942 1.00 40.25 246 GLY A CA 1
ATOM 1701 C C . GLY A 1 246 ? 11.743 11.092 4.165 1.00 40.87 246 GLY A C 1
ATOM 1702 O O . GLY A 1 246 ? 12.611 11.778 3.600 1.00 38.27 246 GLY A O 1
ATOM 1703 N N . LYS A 1 247 ? 11.694 9.756 4.095 1.00 41.74 247 LYS A N 1
ATOM 1704 C CA . LYS A 1 247 ? 12.828 8.979 3.560 1.00 43.32 247 LYS A CA 1
ATOM 1705 C C . LYS A 1 247 ? 13.048 9.341 2.095 1.00 42.87 247 LYS A C 1
ATOM 1706 O O . LYS A 1 247 ? 14.173 9.415 1.687 1.00 43.15 247 LYS A O 1
ATOM 1709 N N . PRO A 1 248 ? 11.993 9.545 1.302 1.00 43.47 248 PRO A N 1
ATOM 1710 C CA . PRO A 1 248 ? 12.157 9.956 -0.092 1.00 43.00 248 PRO A CA 1
ATOM 1711 C C . PRO A 1 248 ? 12.771 11.361 -0.266 1.00 42.18 248 PRO A C 1
ATOM 1712 O O . PRO A 1 248 ? 13.548 11.555 -1.177 1.00 40.39 248 PRO A O 1
ATOM 1716 N N . GLN A 1 249 ? 12.357 12.329 0.549 1.00 40.57 249 GLN A N 1
ATOM 1717 C CA . GLN A 1 249 ? 12.945 13.647 0.473 1.00 39.53 249 GLN A CA 1
ATOM 1718 C C . GLN A 1 249 ? 14.431 13.520 0.884 1.00 39.41 249 GLN A C 1
ATOM 1719 O O . GLN A 1 249 ? 15.289 14.099 0.233 1.00 38.43 249 GLN A O 1
ATOM 1725 N N . LEU A 1 250 ? 14.733 12.690 1.882 1.00 38.81 250 LEU A N 1
ATOM 1726 C CA . LEU A 1 250 ? 16.076 12.566 2.397 1.00 39.46 250 LEU A CA 1
ATOM 1727 C C . LEU A 1 250 ? 16.990 11.973 1.351 1.00 40.44 250 LEU A C 1
ATOM 1728 O O . LEU A 1 250 ? 18.073 12.493 1.095 1.00 41.28 250 LEU A O 1
ATOM 1733 N N . ARG A 1 251 ? 16.542 10.874 0.759 1.00 40.47 251 ARG A N 1
ATOM 1734 C CA . ARG A 1 251 ? 17.235 10.221 -0.342 1.00 42.09 251 ARG A CA 1
ATOM 1735 C C . ARG A 1 251 ? 17.503 11.221 -1.490 1.00 39.98 251 ARG A C 1
ATOM 1736 O O . ARG A 1 251 ? 18.622 11.425 -1.894 1.00 39.86 251 ARG A O 1
ATOM 1744 N N . GLN A 1 252 ? 16.501 11.904 -1.989 1.00 37.98 252 GLN A N 1
ATOM 1745 C CA . GLN A 1 252 ? 16.775 12.880 -3.020 1.00 37.48 252 GLN A CA 1
ATOM 1746 C C . GLN A 1 252 ? 17.797 13.978 -2.590 1.00 36.40 252 GLN A C 1
ATOM 1747 O O . GLN A 1 252 ? 18.697 14.290 -3.370 1.00 34.33 252 GLN A O 1
ATOM 1753 N N . LEU A 1 253 ? 17.650 14.587 -1.408 1.00 35.58 253 LEU A N 1
ATOM 1754 C CA . LEU A 1 253 ? 18.550 15.729 -1.063 1.00 35.78 253 LEU A CA 1
ATOM 1755 C C . LEU A 1 253 ? 19.990 15.215 -0.896 1.00 34.35 253 LEU A C 1
ATOM 1756 O O . LEU A 1 253 ? 20.916 15.935 -1.186 1.00 32.21 253 LE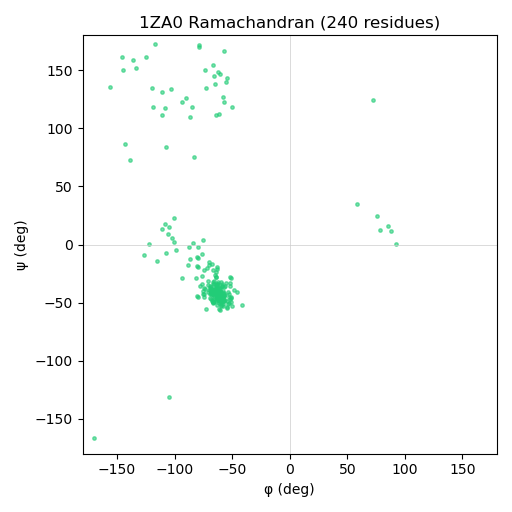U A O 1
ATOM 1761 N N . ILE A 1 254 ? 20.158 13.987 -0.420 1.00 34.69 254 ILE A N 1
ATOM 1762 C CA . ILE A 1 254 ? 21.479 13.418 -0.313 1.00 35.24 254 ILE A CA 1
ATOM 1763 C C . ILE A 1 254 ? 22.153 13.303 -1.710 1.00 35.64 254 ILE A C 1
ATOM 1764 O O . ILE A 1 254 ? 23.300 13.638 -1.868 1.00 35.60 254 ILE A O 1
ATOM 1769 N N . SER A 1 255 ? 21.433 12.753 -2.679 1.00 36.43 255 SER A N 1
ATOM 1770 C CA . SER A 1 255 ? 21.856 12.752 -4.082 1.00 36.19 255 SER A CA 1
ATOM 1771 C C . SER A 1 255 ? 22.168 14.144 -4.626 1.00 34.65 255 SER A C 1
ATOM 1772 O O . SER A 1 255 ? 23.206 14.345 -5.216 1.00 35.11 255 SER A O 1
ATOM 1775 N N . ASP A 1 256 ? 21.285 15.104 -4.420 1.00 33.96 256 ASP A N 1
ATOM 1776 C CA . ASP A 1 256 ? 21.532 16.472 -4.837 1.00 33.01 256 ASP A CA 1
ATOM 1777 C C . ASP A 1 256 ? 22.768 17.113 -4.180 1.00 32.74 256 ASP A C 1
ATOM 1778 O O . ASP A 1 256 ? 23.445 17.894 -4.814 1.00 31.49 256 ASP A O 1
ATOM 1783 N N . ARG A 1 257 ? 23.027 16.832 -2.922 1.00 31.45 257 ARG A N 1
ATOM 1784 C CA . ARG A 1 257 ? 24.137 17.458 -2.241 1.00 31.04 257 ARG A CA 1
ATOM 1785 C C . ARG A 1 257 ? 25.460 16.883 -2.795 1.00 30.58 257 ARG A C 1
ATOM 1786 O O . ARG A 1 257 ? 26.422 17.607 -3.018 1.00 32.26 257 ARG A O 1
ATOM 1794 N N . ILE A 1 258 ? 25.484 15.596 -3.015 1.00 32.95 258 ILE A N 1
ATOM 1795 C CA . ILE A 1 258 ? 26.690 14.923 -3.584 1.00 33.79 258 ILE A CA 1
ATOM 1796 C C . ILE A 1 258 ? 26.966 15.491 -4.964 1.00 33.71 258 ILE A C 1
ATOM 1797 O O . ILE A 1 258 ? 28.097 15.853 -5.271 1.00 34.75 258 ILE A O 1
ATOM 1802 N N . THR A 1 259 ? 25.900 15.619 -5.753 1.00 33.60 259 THR A N 1
ATOM 1803 C CA . THR A 1 259 ? 25.938 16.146 -7.097 1.00 34.02 259 THR A CA 1
ATOM 1804 C C . THR A 1 259 ? 26.450 17.577 -7.112 1.00 34.14 259 THR A C 1
ATOM 1805 O O . THR A 1 259 ? 27.323 17.914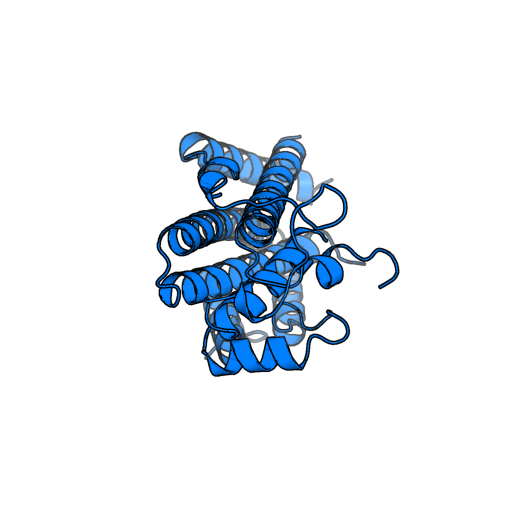 -7.926 1.00 34.03 259 THR A O 1
ATOM 1809 N N . ALA A 1 260 ? 25.945 18.410 -6.192 1.00 33.64 260 ALA A N 1
ATOM 1810 C CA . ALA A 1 260 ? 26.315 19.804 -6.103 1.00 33.10 260 ALA A CA 1
ATOM 1811 C C . ALA A 1 260 ? 27.808 19.986 -5.727 1.00 33.03 260 ALA A C 1
ATOM 1812 O O . ALA A 1 260 ? 28.364 21.029 -6.016 1.00 31.60 260 ALA A O 1
ATOM 1814 N N . TRP A 1 261 ? 28.421 19.008 -5.035 1.00 32.66 261 TRP A N 1
ATOM 1815 C CA . TRP A 1 261 ? 29.890 18.968 -4.827 1.00 33.12 261 TRP A CA 1
ATOM 1816 C C . TRP A 1 261 ? 30.681 18.441 -6.030 1.00 33.33 261 TRP A C 1
ATOM 1817 O O . TRP A 1 261 ? 31.894 18.300 -5.954 1.00 33.81 261 TRP A O 1
ATOM 1828 N N . GLY A 1 262 ? 29.998 18.040 -7.093 1.00 33.65 262 GLY A N 1
ATOM 1829 C CA . GLY A 1 262 ? 30.667 17.616 -8.300 1.00 33.96 262 GLY A CA 1
ATOM 1830 C C . GLY A 1 262 ? 31.045 16.157 -8.195 1.00 34.44 262 GLY A C 1
ATOM 1831 O O . GLY A 1 262 ? 31.861 15.640 -8.969 1.00 34.26 262 GLY A O 1
ATOM 1832 N N . LEU A 1 263 ? 30.439 15.467 -7.238 1.00 33.06 263 LEU A N 1
ATOM 1833 C CA . LEU A 1 263 ? 30.868 14.101 -6.932 1.00 33.39 263 LEU A CA 1
ATOM 1834 C C . LEU A 1 263 ? 29.936 13.014 -7.441 1.00 34.72 263 LEU A C 1
ATOM 1835 O O . LEU A 1 263 ? 30.011 11.894 -6.945 1.00 34.19 263 LEU A O 1
ATOM 1840 N N . ALA A 1 264 ? 29.022 13.356 -8.353 1.00 37.81 264 ALA A N 1
ATOM 1841 C CA . ALA A 1 264 ? 27.941 12.436 -8.739 1.00 39.89 264 ALA A CA 1
ATOM 1842 C C . ALA A 1 264 ? 28.450 11.115 -9.323 1.00 40.99 264 ALA A C 1
ATOM 1843 O O . ALA A 1 264 ? 27.830 10.088 -9.102 1.00 42.01 264 ALA A O 1
ATOM 1845 N N . GLY A 1 265 ? 29.586 11.146 -10.014 1.00 41.91 265 GLY A N 1
ATOM 1846 C CA . GLY A 1 265 ? 30.167 9.949 -10.604 1.00 42.36 265 GLY A CA 1
ATOM 1847 C C . GLY A 1 265 ? 31.334 9.376 -9.837 1.00 43.43 265 GLY A C 1
ATOM 1848 O O . GLY A 1 265 ? 32.026 8.486 -10.298 1.00 43.38 265 GLY A O 1
ATOM 1849 N N . GLU A 1 266 ? 31.616 9.935 -8.680 1.00 44.41 266 GLU A N 1
ATOM 1850 C CA . GLU A 1 266 ? 32.598 9.363 -7.776 1.00 45.20 266 GLU A CA 1
ATOM 1851 C C . GLU A 1 266 ? 32.227 7.924 -7.432 1.00 46.52 266 GLU A C 1
ATOM 1852 O O . GLU A 1 266 ? 31.101 7.676 -6.999 1.00 45.19 266 GLU A O 1
ATOM 1858 N N . PRO A 1 267 ? 33.122 6.948 -7.694 1.00 48.52 267 PRO A N 1
ATOM 1859 C CA . PRO A 1 267 ? 32.752 5.525 -7.556 1.00 48.66 267 PRO A CA 1
ATOM 1860 C C . PRO A 1 267 ? 32.087 5.117 -6.217 1.00 48.46 267 PRO A C 1
ATOM 1861 O O . PRO A 1 267 ? 31.060 4.479 -6.254 1.00 48.81 267 PRO A O 1
ATOM 1865 N N . SER A 1 268 ? 32.645 5.485 -5.084 1.00 48.96 268 SER A N 1
ATOM 1866 C CA . SER A 1 268 ? 32.090 5.093 -3.767 1.00 49.85 268 SER A CA 1
ATOM 1867 C C . SER A 1 268 ? 30.808 5.846 -3.309 1.00 50.57 268 SER A C 1
ATOM 1868 O O . SER A 1 268 ? 30.330 5.667 -2.173 1.00 50.89 268 SER A O 1
ATOM 1871 N N . LEU A 1 269 ? 30.275 6.712 -4.172 1.00 50.16 269 LEU A N 1
ATOM 1872 C CA . LEU A 1 269 ? 29.092 7.523 -3.849 1.00 50.02 269 LEU A CA 1
ATOM 1873 C C . LEU A 1 269 ? 27.979 7.384 -4.876 1.00 50.19 269 LEU A C 1
ATOM 1874 O O . LEU A 1 269 ? 26.906 7.907 -4.656 1.00 50.00 269 LEU A O 1
ATOM 1879 N N . LYS A 1 270 ? 28.240 6.717 -6.016 1.00 50.77 270 LYS A N 1
ATOM 1880 C CA . LYS A 1 270 ? 27.254 6.621 -7.106 1.00 50.54 270 LYS A CA 1
ATOM 1881 C C . LYS A 1 270 ? 26.011 5.843 -6.640 1.00 49.80 270 LYS A C 1
ATOM 1882 O O . LYS A 1 270 ? 24.936 5.998 -7.198 1.00 49.96 270 LYS A O 1
ATOM 1884 N N . GLN A 1 271 ? 26.183 5.019 -5.624 1.00 49.64 271 GLN A N 1
ATOM 1885 C CA . GLN A 1 271 ? 25.079 4.267 -5.011 1.00 50.58 271 GLN A CA 1
ATOM 1886 C C . GLN A 1 271 ? 24.085 5.113 -4.206 1.00 50.55 271 GLN A C 1
ATOM 1887 O O . GLN A 1 271 ? 22.983 4.630 -3.897 1.00 51.09 271 GLN A O 1
ATOM 1893 N N . PHE A 1 272 ? 24.478 6.356 -3.874 1.00 49.86 272 PHE A N 1
ATOM 1894 C CA . PHE A 1 272 ? 23.590 7.337 -3.225 1.00 49.08 272 PHE A CA 1
ATOM 1895 C C . PHE A 1 272 ? 23.032 8.355 -4.183 1.00 49.48 272 PHE A C 1
ATOM 1896 O O . PHE A 1 272 ? 22.361 9.269 -3.730 1.00 50.23 272 PHE A O 1
ATOM 1904 N N . VAL A 1 273 ? 23.353 8.249 -5.480 1.00 48.93 273 VAL A N 1
ATOM 1905 C CA . VAL A 1 273 ? 22.884 9.200 -6.460 1.00 49.20 273 VAL A CA 1
ATOM 1906 C C . VAL A 1 273 ? 21.747 8.586 -7.247 1.00 50.60 273 VAL A C 1
ATOM 1907 O O . VAL A 1 273 ? 21.833 7.466 -7.712 1.00 50.43 273 VAL A O 1
ATOM 1911 N N . THR A 1 274 ? 20.689 9.356 -7.420 1.00 51.57 274 THR A N 1
ATOM 1912 C CA . THR A 1 274 ? 19.566 8.942 -8.232 1.00 52.85 274 THR A CA 1
ATOM 1913 C C . THR A 1 274 ? 19.939 9.262 -9.676 1.00 53.45 274 THR A C 1
ATOM 1914 O O . THR A 1 274 ? 19.085 9.278 -10.533 1.00 56.15 274 THR A O 1
#

Solvent-accessible surface area: 12258 Å² total; per-residue (Å²): 137,61,27,61,137,64,14,39,82,29,3,74,61,10,8,58,61,0,66,118,83,72,113,94,16,106,5,106,96,42,11,28,108,152,114,34,78,81,59,50,198,130,71,41,117,85,64,56,99,89,21,21,116,20,80,103,35,4,1,16,0,0,18,0,3,5,51,30,23,74,159,121,84,94,40,87,1,41,43,51,54,76,58,18,22,111,41,0,4,60,0,1,72,56,5,7,42,19,16,8,10,10,51,17,97,63,36,108,34,148,200,147,129,104,76,61,1,46,53,9,0,69,28,0,0,58,3,50,0,5,8,39,1,0,71,40,0,18,89,77,13,167,50,97,72,1,23,23,0,0,48,66,0,10,147,16,6,85,42,0,15,69,0,9,4,55,0,0,61,45,0,10,108,94,30,119,117,82,0,12,60,5,0,23,44,18,8,76,83,24,92,23,11,2,47,126,29,156,92,34,77,122,48,31,110,42,2,35,109,32,29,0,5,2,89,92,47,10,156,70,5,14,3,55,20,0,68,68,23,67,6,36,68,42,118,59,0,51,146,40,44,91

CATH classification: 1.10.620.20

Organism: Mycobacterium tuberculosis (strain ATCC 25618 / H37Rv) (NCBI:txid83332)

Secondary structure (DSSP, 8-state):
-HHHHHHHHHHHHHHHHHHHT-----GGGG--GGG----GGGTS----GGG--S-HHHHHHHHHHHHHHH--HHHHHHHHHHHHHHHHHHHHHHHHHHHT-S-TTTTT-TT----HHHHHHHHHHHHHHHHHHHHHHHHH--SHHHHHHHHHHHHHHHHHHHHHHHHHHHHHHHSHHHHHHHHHHHHHH---TTTTSTT-HHHHHHHHHTTSSSHHHHHHHHHHHHHHTT-TT-GGGGGG--

InterPro domains:
  IPR005067 Fatty acid desaturase, type 2 [PF03405] (13-264)
  IPR005067 Fatty acid desaturase, type 2 [PIRSF000346] (8-268)
  IPR005067 Fatty acid desaturase, type 2 [PTHR31155] (13-217)
  IPR009078 Ferritin-like superfamily [SSF47240] (1-271)
  IPR012348 Ribonucleotide reductase-like [G3DSA:1.10.620.20] (1-275)

Radius of gyration: 19.52 Å; Cα contacts (8 Å, |Δi|>4): 265; chains: 1; bounding box: 58×38×48 Å

B-factor: mean 38.53, std 9.07, range [18.56, 72.52]

GO terms:
  GO:0046872 metal ion binding (F, IDA)
  GO:0005886 plasma membrane (C, HDA)
  GO:0005515 protein binding (F, IPI)

Nearest PDB structures (foldseek):
  1za0-assembly1_A  TM=1.004E+00  e=1.032E-33  Mycobacterium tuberculosis H37Rv
  2uw1-assembly1_A  TM=6.957E-01  e=4.214E-05  Hedera helix
  2uw1-assembly1_B  TM=7.323E-01  e=2.925E-04  Hedera helix
  7t63-assembly1_B  TM=7.279E-01  e=6.712E-04  Thunbergia laurifolia
  4rc7-assembly1_A  TM=4.888E-01  e=2.828E-01  Synechococcus elongatus PCC 7942 = FACHB-805